Protein AF-T0I3Q4-F1 (afdb_monomer_lite)

Structure (mmCIF, N/CA/C/O backbone):
data_AF-T0I3Q4-F1
#
_entry.id   AF-T0I3Q4-F1
#
loop_
_atom_site.group_PDB
_atom_site.id
_atom_site.type_symbol
_atom_site.label_atom_id
_atom_site.label_alt_id
_atom_site.label_comp_id
_atom_site.label_asym_id
_atom_site.label_entity_id
_atom_site.label_seq_id
_atom_site.pdbx_PDB_ins_code
_atom_site.Cartn_x
_atom_site.Cartn_y
_atom_site.Cartn_z
_atom_site.occupancy
_atom_site.B_iso_or_equiv
_atom_site.auth_seq_id
_atom_site.auth_comp_id
_atom_site.auth_asym_id
_atom_site.auth_atom_id
_atom_site.pdbx_PDB_model_num
ATOM 1 N N . MET A 1 1 ? -11.073 6.680 49.037 1.00 74.62 1 MET A N 1
ATOM 2 C CA . MET A 1 1 ? -12.230 7.487 48.585 1.00 74.62 1 MET A CA 1
ATOM 3 C C . MET A 1 1 ? -11.720 8.815 48.062 1.00 74.62 1 MET A C 1
ATOM 5 O O . MET A 1 1 ? -10.840 9.365 48.708 1.00 74.62 1 MET A O 1
ATOM 9 N N . ILE A 1 2 ? -12.265 9.311 46.944 1.00 89.62 2 ILE A N 1
ATOM 10 C CA . ILE A 1 2 ? -11.910 10.632 46.393 1.00 89.62 2 ILE A CA 1
ATOM 11 C C . ILE A 1 2 ? -12.319 11.757 47.351 1.00 89.62 2 ILE A C 1
ATOM 13 O O . ILE A 1 2 ? -13.429 11.719 47.899 1.00 89.62 2 ILE A O 1
ATOM 17 N N . SER A 1 3 ? -11.479 12.778 47.506 1.00 92.06 3 SER A N 1
ATOM 18 C CA . SER A 1 3 ? -11.771 13.988 48.277 1.00 92.06 3 SER A CA 1
ATOM 19 C C . SER A 1 3 ? -12.916 14.812 47.674 1.00 92.06 3 SER A C 1
ATOM 21 O O . SER A 1 3 ? -13.207 14.771 46.480 1.00 92.06 3 SER A O 1
ATOM 23 N N . ALA A 1 4 ? -13.636 15.555 48.523 1.00 92.56 4 ALA A N 1
ATOM 24 C CA . ALA A 1 4 ? -14.783 16.346 48.068 1.00 92.56 4 ALA A CA 1
ATOM 25 C C . ALA A 1 4 ? -14.366 17.502 47.149 1.00 92.56 4 ALA A C 1
ATOM 27 O O . ALA A 1 4 ? -15.133 17.879 46.268 1.00 92.56 4 ALA A O 1
ATOM 28 N N . THR A 1 5 ? -13.163 18.038 47.356 1.00 92.81 5 THR A N 1
ATOM 29 C CA . THR A 1 5 ? -12.576 19.095 46.531 1.00 92.81 5 THR A CA 1
ATOM 30 C C . THR A 1 5 ? -12.302 18.581 45.124 1.00 92.81 5 THR A C 1
ATOM 32 O O . THR A 1 5 ? -12.884 19.103 44.180 1.00 92.81 5 THR A O 1
ATOM 35 N N . LEU A 1 6 ? -11.544 17.487 44.994 1.00 92.88 6 LEU A N 1
ATOM 36 C CA . LEU A 1 6 ? -11.235 16.898 43.692 1.00 92.88 6 LEU A CA 1
ATOM 37 C C . LEU A 1 6 ? -12.499 16.439 42.954 1.00 92.88 6 LEU A C 1
ATOM 39 O O . LEU A 1 6 ? -12.618 16.599 41.742 1.00 92.88 6 LEU A O 1
ATOM 43 N N . TRP A 1 7 ? -13.490 15.911 43.679 1.00 95.12 7 TRP A N 1
ATOM 44 C CA . TRP A 1 7 ? -14.747 15.506 43.053 1.00 95.12 7 TRP A CA 1
ATOM 45 C C . TRP A 1 7 ? -15.488 16.662 42.373 1.00 95.12 7 TRP A C 1
ATOM 47 O O . TRP A 1 7 ? -16.053 16.455 41.302 1.00 95.12 7 TRP A O 1
ATOM 57 N N . LYS A 1 8 ? -15.462 17.875 42.944 1.00 94.69 8 LYS A N 1
ATOM 58 C CA . LYS A 1 8 ? -16.103 19.052 42.329 1.00 94.69 8 LYS A CA 1
ATOM 59 C C . LYS A 1 8 ? -15.495 19.419 40.974 1.00 94.69 8 LYS A C 1
ATOM 61 O O . LYS A 1 8 ? -16.185 20.024 40.161 1.00 94.69 8 LYS A O 1
ATOM 66 N N . GLU A 1 9 ? -14.237 19.055 40.741 1.00 94.88 9 GLU A N 1
ATOM 67 C CA . GLU A 1 9 ? -13.533 19.290 39.478 1.00 94.88 9 GLU A CA 1
ATOM 68 C C . GLU A 1 9 ? -13.792 18.165 38.465 1.00 94.88 9 GLU A C 1
ATOM 70 O O . GLU A 1 9 ? -13.924 18.425 37.271 1.00 94.88 9 GLU A O 1
ATOM 75 N N . ILE A 1 10 ? -13.944 16.920 38.935 1.00 95.00 10 ILE A N 1
ATOM 76 C CA . ILE A 1 10 ? -14.189 15.744 38.083 1.00 95.00 10 ILE A CA 1
ATOM 77 C C . ILE A 1 10 ? -15.657 15.629 37.654 1.00 95.00 10 ILE A C 1
ATOM 79 O O . ILE A 1 10 ? -15.938 15.304 36.501 1.00 95.00 10 ILE A O 1
ATOM 83 N N . GLU A 1 11 ? -16.606 15.868 38.562 1.00 93.75 11 GLU A N 1
ATOM 84 C CA . GLU A 1 11 ? -18.042 15.667 38.322 1.00 93.75 11 GLU A CA 1
ATOM 85 C C . GLU A 1 11 ? -18.570 16.382 37.061 1.00 93.75 11 GLU A C 1
ATOM 87 O O . GLU A 1 11 ? -19.303 15.748 36.295 1.00 93.75 11 GLU A O 1
ATOM 92 N N . PRO A 1 12 ? -18.185 17.642 36.766 1.00 93.00 12 PRO A N 1
ATOM 93 C CA . PRO A 1 12 ? -18.614 18.334 35.550 1.00 93.00 12 PRO A CA 1
ATOM 94 C C . PRO A 1 12 ? -18.107 17.699 34.249 1.00 93.00 12 PRO A C 1
ATOM 96 O O . PRO A 1 12 ? -18.718 17.917 33.204 1.00 93.00 12 PRO A O 1
ATOM 99 N N . LEU A 1 13 ? -17.013 16.929 34.300 1.00 92.19 13 LEU A N 1
ATOM 100 C CA . LEU A 1 13 ? -16.414 16.259 33.140 1.00 92.19 13 LEU A CA 1
ATOM 101 C C . LEU A 1 13 ? -17.133 14.949 32.788 1.00 92.19 13 LEU A C 1
ATOM 103 O O . LEU A 1 13 ? -16.917 14.385 31.715 1.00 92.19 13 LEU A O 1
ATOM 107 N N . LEU A 1 14 ? -17.988 14.441 33.680 1.00 90.00 14 LEU A N 1
ATOM 108 C CA . LEU A 1 14 ? -18.742 13.219 33.436 1.00 90.00 14 LEU A CA 1
ATOM 109 C C . LEU A 1 14 ? -19.956 13.492 32.533 1.00 90.00 14 LEU A C 1
ATOM 111 O O . LEU A 1 14 ? -20.665 14.487 32.707 1.00 90.00 14 LEU A O 1
ATOM 115 N N . PRO A 1 15 ? -20.277 12.583 31.593 1.00 84.19 15 PRO A N 1
ATOM 116 C CA . PRO A 1 15 ? -21.441 12.737 30.735 1.00 84.19 15 PRO A CA 1
ATOM 117 C C . PRO A 1 15 ? -22.726 12.744 31.571 1.00 84.19 15 PRO A C 1
ATOM 119 O O . PRO A 1 15 ? -23.084 11.751 32.220 1.00 84.19 15 PRO A O 1
ATOM 122 N N . ARG A 1 16 ? -23.463 13.861 31.519 1.00 71.88 16 ARG A N 1
ATOM 123 C CA . ARG A 1 16 ? -24.784 13.977 32.143 1.00 71.88 16 ARG A CA 1
ATOM 124 C C . ARG A 1 16 ? -25.735 12.997 31.469 1.00 71.88 16 ARG A C 1
ATOM 126 O O . ARG A 1 16 ? -26.038 13.097 30.284 1.00 71.88 16 ARG A O 1
ATOM 133 N N . ASN A 1 17 ? -26.221 12.028 32.236 1.00 62.41 17 ASN A N 1
ATOM 134 C CA . ASN A 1 17 ? -27.223 11.094 31.742 1.00 62.41 17 ASN A CA 1
ATOM 135 C C . ASN A 1 17 ? -28.537 11.867 31.621 1.00 62.41 17 ASN A C 1
ATOM 137 O O . ASN A 1 17 ? -29.007 12.380 32.631 1.00 62.41 17 ASN A O 1
ATOM 141 N N . GLY A 1 18 ? -29.069 11.979 30.398 1.00 51.28 18 GLY A N 1
ATOM 142 C CA . GLY A 1 18 ? -30.119 12.911 29.955 1.00 51.28 18 GLY A CA 1
ATOM 143 C C . GLY A 1 18 ? -31.488 12.813 30.638 1.00 51.28 18 GLY A C 1
ATOM 144 O O . GLY A 1 18 ? -32.512 12.693 29.974 1.00 51.28 18 GLY A O 1
ATOM 145 N N . ARG A 1 19 ? -31.533 12.892 31.967 1.00 55.72 19 ARG A N 1
ATOM 146 C CA . ARG A 1 19 ? -32.731 13.244 32.719 1.00 55.72 19 ARG A CA 1
ATOM 147 C C . ARG A 1 19 ? -32.733 14.754 32.880 1.00 55.72 19 ARG A C 1
ATOM 149 O O . ARG A 1 19 ? -31.866 15.303 33.552 1.00 55.72 19 ARG A O 1
ATOM 156 N N . ALA A 1 20 ? -33.699 15.403 32.243 1.00 50.34 20 ALA A N 1
ATOM 157 C CA . ALA A 1 20 ? -33.939 16.827 32.422 1.00 50.34 20 ALA A CA 1
ATOM 158 C C . ALA A 1 20 ? -34.197 17.120 33.915 1.00 50.34 20 ALA A C 1
ATOM 160 O O . ALA A 1 20 ? -34.975 16.404 34.555 1.00 50.34 20 ALA A O 1
ATOM 161 N N . ALA A 1 21 ? -33.475 18.096 34.474 1.00 49.88 21 ALA A N 1
ATOM 162 C CA . ALA A 1 21 ? -33.446 18.394 35.911 1.00 49.88 21 ALA A CA 1
ATOM 163 C C . ALA A 1 21 ? -34.796 18.903 36.458 1.00 49.88 21 ALA A C 1
ATOM 165 O O . ALA A 1 21 ? -35.041 18.863 37.659 1.00 49.88 21 ALA A O 1
ATOM 166 N N . ASP A 1 22 ? -35.670 19.343 35.561 1.00 50.69 22 ASP A N 1
ATOM 167 C CA . ASP A 1 22 ? -37.002 19.903 35.777 1.00 50.69 22 ASP A CA 1
ATOM 168 C C . ASP A 1 22 ? -38.132 18.855 35.732 1.00 50.69 22 ASP A C 1
ATOM 170 O O . ASP A 1 22 ? -39.285 19.171 36.030 1.00 50.69 22 ASP A O 1
ATOM 174 N N . ARG A 1 23 ? -37.835 17.592 35.393 1.00 51.25 23 ARG A N 1
ATOM 175 C CA . ARG A 1 23 ? -38.841 16.520 35.314 1.00 51.25 23 ARG A CA 1
ATOM 176 C C . ARG A 1 23 ? -38.847 15.630 36.555 1.00 51.25 23 ARG A C 1
ATOM 178 O O . ARG A 1 23 ? -37.864 14.966 36.879 1.00 51.25 23 ARG A O 1
ATOM 185 N N . VAL A 1 24 ? -40.015 15.512 37.191 1.00 53.53 24 VAL A N 1
ATOM 186 C CA . VAL A 1 24 ? -40.263 14.523 38.250 1.00 53.53 24 VAL A CA 1
ATOM 187 C C . VAL A 1 24 ? -40.557 13.165 37.607 1.00 53.53 24 VAL A C 1
ATOM 189 O O . VAL A 1 24 ? -41.651 12.912 37.104 1.00 53.53 24 VAL A O 1
ATOM 192 N N . TYR A 1 25 ? -39.571 12.268 37.614 1.00 63.22 25 TYR A N 1
ATOM 193 C CA . TYR A 1 25 ? -39.724 10.906 37.099 1.00 63.22 25 TYR A CA 1
ATOM 194 C C . TYR A 1 25 ? -40.371 10.006 38.162 1.00 63.22 25 TYR A C 1
ATOM 196 O O . TYR A 1 25 ? -39.732 9.665 39.160 1.00 63.22 25 TYR A O 1
ATOM 204 N N . LYS A 1 26 ? -41.621 9.573 37.947 1.00 54.84 26 LYS A N 1
ATOM 205 C CA . LYS A 1 26 ? -42.237 8.503 38.752 1.00 54.84 26 LYS A CA 1
ATOM 206 C C . LYS A 1 26 ? -41.643 7.145 38.364 1.00 54.84 26 LYS A C 1
ATOM 208 O O . LYS A 1 26 ? -41.506 6.830 37.184 1.00 54.84 26 LYS A O 1
ATOM 213 N N . ARG A 1 27 ? -41.279 6.336 39.363 1.00 58.75 27 ARG A N 1
ATOM 214 C CA . ARG A 1 27 ? -40.844 4.944 39.167 1.00 58.75 27 ARG A CA 1
ATOM 215 C C . ARG A 1 27 ? -42.051 4.060 38.853 1.00 58.75 27 ARG A C 1
ATOM 217 O O . ARG A 1 27 ? -43.045 4.141 39.563 1.00 58.75 27 ARG A O 1
ATOM 224 N N . ALA A 1 28 ? -41.927 3.195 37.848 1.00 51.62 28 ALA A N 1
ATOM 225 C CA . ALA A 1 28 ? -42.848 2.078 37.654 1.00 51.62 28 ALA A CA 1
ATOM 226 C C . ALA A 1 28 ? -42.615 1.003 38.732 1.00 51.62 28 ALA A C 1
ATOM 228 O O . ALA A 1 28 ? -41.465 0.769 39.131 1.00 51.62 28 ALA A O 1
ATOM 229 N N . GLU A 1 29 ? -43.684 0.349 39.192 1.00 40.81 29 GLU A N 1
ATOM 230 C CA . GLU A 1 29 ? -43.582 -0.845 40.038 1.00 40.81 29 GLU A CA 1
ATOM 231 C C . GLU A 1 29 ? -42.794 -1.939 39.296 1.00 40.81 29 GLU A C 1
ATOM 233 O O . GLU A 1 29 ? -43.007 -2.177 38.111 1.00 40.81 29 GLU A O 1
ATOM 238 N N . GLY A 1 30 ? -41.811 -2.546 39.971 1.00 59.72 30 GLY A N 1
ATOM 239 C CA . GLY A 1 30 ? -40.877 -3.512 39.368 1.00 59.72 30 GLY A CA 1
ATOM 240 C C . GLY A 1 30 ? -39.622 -2.912 38.711 1.00 59.72 30 GLY A C 1
ATOM 241 O O . GLY A 1 30 ? -38.779 -3.652 38.207 1.00 59.72 30 GLY A O 1
ATOM 242 N N . GLY A 1 31 ? -39.439 -1.586 38.728 1.00 55.78 31 GLY A N 1
ATOM 243 C CA . GLY A 1 31 ? -38.223 -0.950 38.210 1.00 55.78 31 GLY A CA 1
ATOM 244 C C . GLY A 1 31 ? -36.962 -1.321 39.009 1.00 55.78 31 GLY A C 1
ATOM 245 O O . GLY A 1 31 ? -36.960 -1.260 40.238 1.00 55.78 31 GLY A O 1
ATOM 246 N N . GLY A 1 32 ? -35.868 -1.660 38.313 1.00 62.53 32 GLY A N 1
ATOM 247 C CA . GLY A 1 32 ? -34.602 -2.104 38.914 1.00 62.53 32 GLY A CA 1
ATOM 248 C C . GLY A 1 32 ? -33.981 -1.161 39.966 1.00 62.53 32 GLY A C 1
ATOM 249 O O . GLY A 1 32 ? -34.381 0.000 40.139 1.00 62.53 32 GLY A O 1
ATOM 250 N N . ARG A 1 33 ? -32.966 -1.675 40.685 1.00 65.50 33 ARG A N 1
ATOM 251 C CA . ARG A 1 33 ? -32.265 -1.001 41.803 1.00 65.50 33 ARG A CA 1
ATOM 252 C C . ARG A 1 33 ? -31.849 0.436 41.447 1.00 65.50 33 ARG A C 1
ATOM 254 O O . ARG A 1 33 ? -31.547 0.747 40.296 1.00 65.50 33 ARG A O 1
ATOM 261 N N . LYS A 1 34 ? -31.881 1.344 42.438 1.00 69.44 34 LYS A N 1
ATOM 262 C CA . LYS A 1 34 ? -31.527 2.763 42.224 1.00 69.44 34 LYS A CA 1
ATOM 263 C C . LYS A 1 34 ? -30.099 2.829 41.689 1.00 69.44 34 LYS A C 1
ATOM 265 O O . LYS A 1 34 ? -29.237 2.089 42.147 1.00 69.44 34 LYS A O 1
ATOM 270 N N . ARG A 1 35 ? -29.872 3.698 40.703 1.00 74.50 35 ARG A N 1
ATOM 271 C CA . ARG A 1 35 ? -28.544 3.915 40.139 1.00 74.50 35 ARG A CA 1
ATOM 272 C C . ARG A 1 35 ? -27.616 4.400 41.257 1.00 74.50 35 ARG A C 1
ATOM 274 O O . ARG A 1 35 ? -27.937 5.390 41.909 1.00 74.50 35 ARG A O 1
ATOM 281 N N . ASN A 1 36 ? -26.502 3.702 41.457 1.00 82.44 36 ASN A N 1
ATOM 282 C CA . ASN A 1 36 ? -25.477 4.122 42.408 1.00 82.44 36 ASN A CA 1
ATOM 283 C C . ASN A 1 36 ? -24.868 5.457 41.987 1.00 82.44 36 ASN A C 1
ATOM 285 O O . ASN A 1 36 ? -24.839 5.781 40.794 1.00 82.44 36 ASN A O 1
ATOM 289 N N . ASP A 1 37 ? -24.399 6.188 42.987 1.00 87.56 37 ASP A N 1
ATOM 290 C CA . ASP A 1 37 ? -23.771 7.492 42.856 1.00 87.56 37 ASP A CA 1
ATOM 291 C C . ASP A 1 37 ? -22.512 7.447 41.966 1.00 87.56 37 ASP A C 1
ATOM 293 O O . ASP A 1 37 ? -21.780 6.452 41.953 1.00 87.56 37 ASP A O 1
ATOM 297 N N . ASP A 1 38 ? -22.285 8.500 41.175 1.00 90.88 38 ASP A N 1
ATOM 298 C CA . ASP A 1 38 ? -21.173 8.535 40.220 1.00 90.88 38 ASP A CA 1
ATOM 299 C C . ASP A 1 38 ? -19.818 8.696 40.935 1.00 90.88 38 ASP A C 1
ATOM 301 O O . ASP A 1 38 ? -18.843 8.092 40.487 1.00 90.88 38 ASP A O 1
ATOM 305 N N . ARG A 1 39 ? -19.754 9.372 42.095 1.00 92.62 39 ARG A N 1
ATOM 306 C CA . ARG A 1 39 ? -18.534 9.452 42.925 1.00 92.62 39 ARG A CA 1
ATOM 307 C C . ARG A 1 39 ? -18.180 8.107 43.524 1.00 92.62 39 ARG A C 1
ATOM 309 O O . ARG A 1 39 ? -17.008 7.721 43.548 1.00 92.62 39 ARG A O 1
ATOM 316 N N . LEU A 1 40 ? -19.195 7.378 43.982 1.00 90.94 40 LEU A N 1
ATOM 317 C CA . LEU A 1 40 ? -19.033 6.016 44.481 1.00 90.94 40 LEU A CA 1
ATOM 318 C C . LEU A 1 40 ? -18.496 5.088 43.379 1.00 90.94 40 LEU A C 1
ATOM 320 O O . LEU A 1 40 ? -17.541 4.346 43.598 1.00 90.94 40 LEU A O 1
ATOM 324 N N . MET A 1 41 ? -19.059 5.178 42.173 1.00 92.25 41 MET A N 1
ATOM 325 C CA . MET A 1 41 ? -18.613 4.392 41.017 1.00 92.25 41 MET A CA 1
ATOM 326 C C . MET A 1 41 ? -17.199 4.756 40.567 1.00 92.25 41 MET A C 1
ATOM 328 O O . MET A 1 41 ? -16.405 3.867 40.274 1.00 92.25 41 MET A O 1
ATOM 332 N N . PHE A 1 42 ? -16.858 6.043 40.552 1.00 94.25 42 PHE A N 1
ATOM 333 C CA . PHE A 1 42 ? -15.509 6.495 40.222 1.00 94.25 42 PHE A CA 1
ATOM 334 C C . PHE A 1 42 ? -14.492 6.024 41.268 1.00 94.25 42 PHE A C 1
ATOM 336 O O . PHE A 1 42 ? -13.399 5.581 40.923 1.00 94.25 42 PHE A O 1
ATOM 343 N N . THR A 1 43 ? -14.868 6.032 42.549 1.00 93.56 43 THR A N 1
ATOM 344 C CA . THR A 1 43 ? -14.027 5.482 43.621 1.00 93.56 43 THR A CA 1
ATOM 345 C C . THR A 1 43 ? -13.742 3.993 43.398 1.00 93.56 43 THR A C 1
ATOM 347 O O . THR A 1 43 ? -12.591 3.576 43.517 1.00 93.56 43 THR A O 1
ATOM 350 N N . ALA A 1 44 ? -14.745 3.210 42.990 1.00 92.94 44 ALA A N 1
ATOM 351 C CA . ALA A 1 44 ? -14.564 1.794 42.659 1.00 92.94 44 ALA A CA 1
ATOM 352 C C . ALA A 1 44 ? -13.620 1.576 41.459 1.00 92.94 44 ALA A C 1
ATOM 354 O O . ALA A 1 44 ? -12.851 0.616 41.438 1.00 92.94 44 ALA A O 1
ATOM 355 N N . VAL A 1 45 ? -13.640 2.476 40.468 1.00 94.12 45 VAL A N 1
ATOM 356 C CA . VAL A 1 45 ? -12.698 2.457 39.333 1.00 94.12 45 VAL A CA 1
ATOM 357 C C . VAL A 1 45 ? -11.261 2.685 39.803 1.00 94.12 45 VAL A C 1
ATOM 359 O O . VAL A 1 45 ? -10.356 1.968 39.378 1.00 94.12 45 VAL A O 1
ATOM 362 N N . LEU A 1 46 ? -11.036 3.642 40.705 1.00 94.00 46 LEU A N 1
ATOM 363 C CA . LEU A 1 46 ? -9.702 3.868 41.264 1.00 94.00 46 LEU A CA 1
ATOM 364 C C . LEU A 1 46 ? -9.211 2.670 42.074 1.00 94.00 46 LEU A C 1
ATOM 366 O O . LEU A 1 46 ? -8.062 2.266 41.920 1.00 94.00 46 LEU A O 1
ATOM 370 N N . GLU A 1 47 ? -10.078 2.058 42.882 1.00 91.25 47 GLU A N 1
ATOM 371 C CA . GLU A 1 47 ? -9.734 0.854 43.646 1.00 91.25 47 GLU A CA 1
ATOM 372 C C . GLU A 1 47 ? -9.378 -0.322 42.727 1.00 91.25 47 GLU A C 1
ATOM 374 O O . GLU A 1 47 ? -8.371 -1.004 42.942 1.00 91.25 47 GLU A O 1
ATOM 379 N N . LYS A 1 48 ? -10.142 -0.514 41.645 1.00 93.00 48 LYS A N 1
ATOM 380 C CA . LYS A 1 48 ? -9.857 -1.512 40.605 1.00 93.00 48 LYS A CA 1
ATOM 381 C C . LYS A 1 48 ? -8.454 -1.362 40.018 1.00 93.00 48 LYS A C 1
ATOM 383 O O . LYS A 1 48 ? -7.804 -2.376 39.736 1.00 93.00 48 LYS A O 1
ATOM 388 N N . PHE A 1 49 ? -8.021 -0.130 39.757 1.00 93.88 49 PHE A N 1
ATOM 389 C CA . PHE A 1 49 ? -6.706 0.136 39.173 1.00 93.88 49 PHE A CA 1
ATOM 390 C C . PHE A 1 49 ? -5.586 0.133 40.212 1.00 93.88 49 PHE A C 1
ATOM 392 O O . PHE A 1 49 ? -4.482 -0.289 39.890 1.00 93.88 49 PHE A O 1
ATOM 399 N N . ALA A 1 50 ? -5.877 0.496 41.462 1.00 90.62 50 ALA A N 1
ATOM 400 C CA . ALA A 1 50 ? -4.906 0.445 42.552 1.00 90.62 50 ALA A CA 1
ATOM 401 C C . ALA A 1 50 ? -4.567 -0.998 42.956 1.00 90.62 50 ALA A C 1
ATOM 403 O O . ALA A 1 50 ? -3.418 -1.309 43.249 1.00 90.62 50 ALA A O 1
ATOM 404 N N . THR A 1 51 ? -5.569 -1.882 42.976 1.00 89.94 51 THR A N 1
ATOM 405 C CA . THR A 1 51 ? -5.428 -3.261 43.480 1.00 89.94 51 THR A CA 1
ATOM 406 C C . THR A 1 51 ? -5.224 -4.301 42.381 1.00 89.94 51 THR A C 1
ATOM 408 O O . THR A 1 51 ? -4.791 -5.417 42.657 1.00 89.94 51 THR A O 1
ATOM 411 N N . GLY A 1 52 ? -5.589 -3.986 41.135 1.00 87.12 52 GLY A N 1
ATOM 412 C CA . GLY A 1 52 ? -5.505 -4.920 40.012 1.00 87.12 52 GLY A CA 1
ATOM 413 C C . GLY A 1 52 ? -6.565 -6.034 39.998 1.00 87.12 52 GLY A C 1
ATOM 414 O O . GLY A 1 52 ? -6.655 -6.737 38.993 1.00 87.12 52 GLY A O 1
ATOM 415 N N . GLN A 1 53 ? -7.426 -6.158 41.015 1.00 87.12 53 GLN A N 1
ATOM 416 C CA . GLN A 1 53 ? -8.451 -7.217 41.139 1.00 87.12 53 GLN A CA 1
ATOM 417 C C . GLN A 1 53 ? -9.380 -7.309 39.923 1.00 87.12 53 GLN A C 1
ATOM 419 O O . GLN A 1 53 ? -9.605 -6.305 39.258 1.00 87.12 53 GLN A O 1
ATOM 424 N N . ALA A 1 54 ? -9.962 -8.464 39.590 1.00 86.38 54 ALA A N 1
ATOM 425 C CA . ALA A 1 54 ? -10.908 -8.504 38.470 1.00 86.38 54 ALA A CA 1
ATOM 426 C C . ALA A 1 54 ? -12.169 -7.677 38.788 1.00 86.38 54 ALA A C 1
ATOM 428 O O . ALA A 1 54 ? -12.585 -7.589 39.937 1.00 86.38 54 ALA A O 1
ATOM 429 N N . TRP A 1 55 ? -12.825 -7.104 37.769 1.00 89.00 55 TRP A N 1
ATOM 430 C CA . TRP A 1 55 ? -14.033 -6.284 37.970 1.00 89.00 55 TRP A CA 1
ATOM 431 C C . TRP A 1 55 ? -15.103 -6.996 38.804 1.00 89.00 55 TRP A C 1
ATOM 433 O O . TRP A 1 55 ? -15.722 -6.372 39.650 1.00 89.00 55 TRP A O 1
ATOM 443 N N . ARG A 1 56 ? -15.299 -8.300 38.582 1.00 84.69 56 ARG A N 1
ATOM 444 C CA . ARG A 1 56 ? -16.269 -9.139 39.306 1.00 84.69 56 ARG A CA 1
ATOM 445 C C . ARG A 1 56 ? -15.956 -9.328 40.798 1.00 84.69 56 ARG A C 1
ATOM 447 O O . ARG A 1 56 ? -16.871 -9.663 41.538 1.00 84.69 56 ARG A O 1
ATOM 454 N N . ASP A 1 57 ? -14.701 -9.124 41.196 1.00 84.12 57 ASP A N 1
ATOM 455 C CA . ASP A 1 57 ? -14.204 -9.363 42.554 1.00 84.12 57 ASP A CA 1
ATOM 456 C C . ASP A 1 57 ? -14.183 -8.069 43.391 1.00 84.12 57 ASP A C 1
ATOM 458 O O . ASP A 1 57 ? -13.889 -8.113 44.583 1.00 84.12 57 ASP A O 1
ATOM 462 N N . LEU A 1 58 ? -14.531 -6.920 42.792 1.00 82.94 58 LEU A N 1
ATOM 463 C CA . LEU A 1 58 ? -14.768 -5.683 43.537 1.00 82.94 58 LEU A CA 1
ATOM 464 C C . LEU A 1 58 ? -15.870 -5.920 44.573 1.00 82.94 58 LEU A C 1
ATOM 466 O O . LEU A 1 58 ? -16.889 -6.537 44.258 1.00 82.94 58 LEU A O 1
ATOM 470 N N . THR A 1 59 ? -15.673 -5.411 45.790 1.00 71.44 59 THR A N 1
ATOM 471 C CA . THR A 1 59 ? -16.562 -5.597 46.948 1.00 71.44 59 THR A CA 1
ATOM 472 C C . THR A 1 59 ? -18.016 -5.243 46.616 1.00 71.44 59 THR A C 1
ATOM 474 O O . THR A 1 59 ? -18.449 -4.086 46.660 1.00 71.44 59 THR A O 1
ATOM 477 N N . GLY A 1 60 ? -18.789 -6.281 46.274 1.00 62.22 60 GLY A N 1
ATOM 478 C CA . GLY A 1 60 ? -20.152 -6.157 45.758 1.00 62.22 60 GLY A CA 1
ATOM 479 C C . GLY A 1 60 ? -21.120 -5.491 46.735 1.00 62.22 60 GLY A C 1
ATOM 480 O O . GLY A 1 60 ? -22.074 -4.839 46.304 1.00 62.22 60 GLY A O 1
ATOM 481 N N . ASP A 1 61 ? -20.831 -5.590 48.034 1.00 69.81 61 ASP A N 1
ATOM 482 C CA . ASP A 1 61 ? -21.637 -5.013 49.111 1.00 69.81 61 ASP A CA 1
ATOM 483 C C . ASP A 1 61 ? -21.526 -3.483 49.191 1.00 69.81 61 ASP A C 1
ATOM 485 O O . ASP A 1 61 ? -22.466 -2.823 49.633 1.00 69.81 61 ASP A O 1
ATOM 489 N N . VAL A 1 62 ? -20.416 -2.901 48.717 1.00 78.12 62 VAL A N 1
ATOM 490 C CA . VAL A 1 62 ? -20.157 -1.451 48.789 1.00 78.12 62 VAL A CA 1
ATOM 491 C C . VAL A 1 62 ? -20.516 -0.759 47.474 1.00 78.12 62 VAL A C 1
ATOM 493 O O . VAL A 1 62 ? -21.208 0.261 47.467 1.00 78.12 62 VAL A O 1
ATOM 496 N N . TYR A 1 63 ? -20.081 -1.316 46.342 1.00 82.44 63 TYR A N 1
ATOM 497 C CA . TYR A 1 63 ? -20.192 -0.653 45.034 1.00 82.44 63 TYR A CA 1
ATOM 498 C C . TYR A 1 63 ? -21.324 -1.195 44.156 1.00 82.44 63 TYR A C 1
ATOM 500 O O . TYR A 1 63 ? -21.664 -0.594 43.131 1.00 82.44 63 TYR A O 1
ATOM 508 N N . GLY A 1 64 ? -21.948 -2.304 44.556 1.00 82.25 64 GLY A N 1
ATOM 509 C CA . GLY A 1 64 ? -22.847 -3.082 43.712 1.00 82.25 64 GLY A CA 1
ATOM 510 C C . GLY A 1 64 ? -22.083 -3.982 42.737 1.00 82.25 64 GLY A C 1
ATOM 511 O O . GLY A 1 64 ? -20.927 -4.327 42.945 1.00 82.25 64 GLY A O 1
ATOM 512 N N . SER A 1 65 ? -22.736 -4.380 41.645 1.00 85.75 65 SER A N 1
ATOM 513 C CA . SER A 1 65 ? -22.125 -5.264 40.646 1.00 85.75 65 SER A CA 1
ATOM 514 C C . SER A 1 65 ? -20.888 -4.627 40.005 1.00 85.75 65 SER A C 1
ATOM 516 O O . SER A 1 65 ? -20.978 -3.567 39.383 1.00 85.75 65 SER A O 1
ATOM 518 N N . GLY A 1 66 ? -19.760 -5.334 40.042 1.00 86.38 66 GLY A N 1
ATOM 519 C CA . GLY A 1 66 ? -18.545 -4.948 39.331 1.00 86.38 66 GLY A CA 1
ATOM 520 C C . GLY A 1 66 ? -18.721 -4.763 37.819 1.00 86.38 66 GLY A C 1
ATOM 521 O O . GLY A 1 66 ? -18.095 -3.894 37.212 1.00 86.38 66 GLY A O 1
ATOM 522 N N . SER A 1 67 ? -19.647 -5.503 37.200 1.00 84.69 67 SER A N 1
ATOM 523 C CA . SER A 1 67 ? -20.027 -5.299 35.796 1.00 84.69 67 SER A CA 1
ATOM 524 C C . SER A 1 67 ? -20.671 -3.930 35.565 1.00 84.69 67 SER A C 1
ATOM 526 O O . SER A 1 67 ? -20.453 -3.328 34.515 1.00 84.69 67 SER A O 1
ATOM 528 N N . ALA A 1 68 ? -21.424 -3.407 36.539 1.00 86.69 68 ALA A N 1
ATOM 529 C CA . ALA A 1 68 ? -22.002 -2.067 36.463 1.00 86.69 68 ALA A CA 1
ATOM 530 C C . ALA A 1 68 ? -20.928 -0.972 36.579 1.00 86.69 68 ALA A C 1
ATOM 532 O O . ALA A 1 68 ? -21.007 0.022 35.855 1.00 86.69 68 ALA A O 1
ATOM 533 N N . VAL A 1 69 ? -19.910 -1.176 37.427 1.00 91.06 69 VAL A N 1
ATOM 534 C CA . VAL A 1 69 ? -18.738 -0.284 37.526 1.00 91.06 69 VAL A CA 1
ATOM 535 C C . VAL A 1 69 ? -17.991 -0.255 36.190 1.00 91.06 69 VAL A C 1
ATOM 537 O O . VAL A 1 69 ? -17.772 0.816 35.626 1.00 91.06 69 VAL A O 1
ATOM 540 N N . HIS A 1 70 ? -17.676 -1.431 35.636 1.00 92.12 70 HIS A N 1
ATOM 541 C CA . HIS A 1 70 ? -16.962 -1.548 34.364 1.00 92.12 70 HIS A CA 1
ATOM 542 C C . HIS A 1 70 ? -17.732 -0.898 33.207 1.00 92.12 70 HIS A C 1
ATOM 544 O O . HIS A 1 70 ? -17.166 -0.110 32.451 1.00 92.12 70 HIS A O 1
ATOM 550 N N . ALA A 1 71 ? -19.033 -1.182 33.086 1.00 88.56 71 ALA A N 1
ATOM 551 C CA . ALA A 1 71 ? -19.872 -0.592 32.046 1.00 88.56 71 ALA A CA 1
ATOM 552 C C . ALA A 1 71 ? -19.902 0.941 32.139 1.00 88.56 71 ALA A C 1
ATOM 554 O O . ALA A 1 71 ? -19.835 1.626 31.117 1.00 88.56 71 ALA A O 1
ATOM 555 N N . ARG A 1 72 ? -19.956 1.483 33.362 1.00 89.75 72 ARG A N 1
ATOM 556 C CA . ARG A 1 72 ? -19.956 2.929 33.591 1.00 89.75 72 ARG A CA 1
ATOM 557 C C . ARG A 1 72 ? -18.612 3.564 33.248 1.00 89.75 72 ARG A C 1
ATOM 559 O O . ARG A 1 72 ? -18.592 4.566 32.541 1.00 89.75 72 ARG A O 1
ATOM 566 N N . PHE A 1 73 ? -17.509 2.945 33.657 1.00 93.62 73 PHE A N 1
ATOM 567 C CA . PHE A 1 73 ? -16.177 3.403 33.271 1.00 93.62 73 PHE A CA 1
ATOM 568 C C . PHE A 1 73 ? -16.001 3.426 31.749 1.00 93.62 73 PHE A C 1
ATOM 570 O O . PHE A 1 73 ? -15.576 4.436 31.199 1.00 93.62 73 PHE A O 1
ATOM 577 N N . ARG A 1 74 ? -16.425 2.366 31.049 1.00 93.12 74 ARG A N 1
ATOM 578 C CA . ARG A 1 74 ? -16.384 2.305 29.577 1.00 93.12 74 ARG A CA 1
ATOM 579 C C . ARG A 1 74 ? -17.234 3.386 28.916 1.00 93.12 74 ARG A C 1
ATOM 581 O O . ARG A 1 74 ? -16.843 3.917 27.880 1.00 93.12 74 ARG A O 1
ATOM 588 N N . GLN A 1 75 ? -18.386 3.718 29.498 1.00 91.50 75 GLN A N 1
ATOM 589 C CA . GLN A 1 75 ? -19.217 4.821 29.020 1.00 91.50 75 GLN A CA 1
ATOM 590 C C . GLN A 1 75 ? -18.491 6.167 29.158 1.00 91.50 75 GLN A C 1
ATOM 592 O O . GLN A 1 75 ? -18.521 6.961 28.223 1.00 91.50 75 GLN A O 1
ATOM 597 N N . TRP A 1 76 ? -17.847 6.419 30.299 1.00 94.19 76 TRP A N 1
ATOM 598 C CA . TRP A 1 76 ? -17.093 7.650 30.542 1.00 94.19 76 TRP A CA 1
ATOM 599 C C . TRP A 1 76 ? -15.848 7.760 29.664 1.00 94.19 76 TRP A C 1
ATOM 601 O O . TRP A 1 76 ? -15.603 8.810 29.083 1.00 94.19 76 TRP A O 1
ATOM 611 N N . GLU A 1 77 ? -15.109 6.663 29.506 1.00 91.94 77 GLU A N 1
ATOM 612 C CA . GLU A 1 77 ? -13.955 6.579 28.609 1.00 91.94 77 GLU A CA 1
ATOM 613 C C . GLU A 1 77 ? -14.372 6.887 27.164 1.00 91.94 77 GLU A C 1
ATOM 615 O O . GLU A 1 77 ? -13.775 7.738 26.517 1.00 91.94 77 GLU A O 1
ATOM 620 N N . LYS A 1 78 ? -15.472 6.291 26.680 1.00 88.00 78 LYS A N 1
ATOM 621 C CA . LYS A 1 78 ? -16.018 6.592 25.346 1.00 88.00 78 LYS A CA 1
ATOM 622 C C . LYS A 1 78 ? -16.469 8.052 25.196 1.00 88.00 78 LYS A C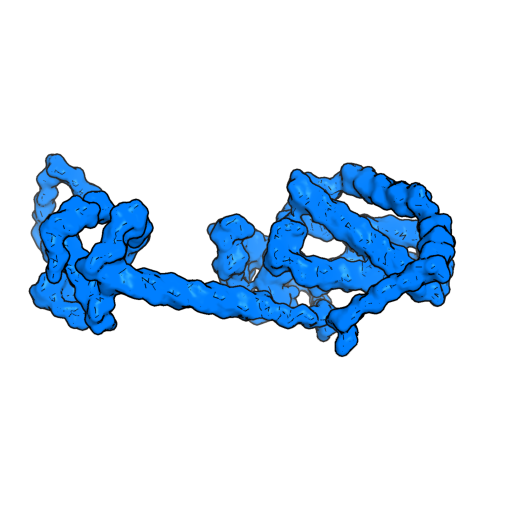 1
ATOM 624 O O . LYS A 1 78 ? -16.495 8.564 24.081 1.00 88.00 78 LYS A O 1
ATOM 629 N N . ALA A 1 79 ? -16.859 8.699 26.292 1.00 88.56 79 ALA A N 1
ATOM 630 C CA . ALA A 1 79 ? -17.262 10.101 26.312 1.00 88.56 79 ALA A CA 1
ATOM 631 C C . ALA A 1 79 ? -16.078 11.081 26.431 1.00 88.56 79 ALA A C 1
ATOM 633 O O . ALA A 1 79 ? -16.317 12.284 26.466 1.00 88.56 79 ALA A O 1
ATOM 634 N N . GLY A 1 80 ? -14.833 10.593 26.482 1.00 92.81 80 GLY A N 1
ATOM 635 C CA . GLY A 1 80 ? -13.635 11.435 26.513 1.00 92.81 80 GLY A CA 1
ATOM 636 C C . GLY A 1 80 ? -13.172 11.849 27.914 1.00 92.81 80 GLY A C 1
ATOM 637 O O . GLY A 1 80 ? -12.509 12.873 28.064 1.00 92.81 80 GLY A O 1
ATOM 638 N N . LEU A 1 81 ? -13.551 11.108 28.966 1.00 95.00 81 LEU A N 1
ATOM 639 C CA . LEU A 1 81 ? -13.186 11.457 30.346 1.00 95.00 81 LEU A CA 1
ATOM 640 C C . LEU A 1 81 ? -11.665 11.525 30.560 1.00 95.00 81 LEU A C 1
ATOM 642 O O . LEU A 1 81 ? -11.199 12.413 31.266 1.00 95.00 81 LEU A O 1
ATOM 646 N N . ILE A 1 82 ? -10.894 10.586 30.000 1.00 94.81 82 ILE A N 1
ATOM 647 C CA . ILE A 1 82 ? -9.440 10.536 30.226 1.00 94.81 82 ILE A CA 1
ATOM 648 C C . ILE A 1 82 ? -8.780 11.774 29.618 1.00 94.81 82 ILE A C 1
ATOM 650 O O . ILE A 1 82 ? -8.000 12.449 30.281 1.00 94.81 82 ILE A O 1
ATOM 654 N N . GLU A 1 83 ? -9.171 12.109 28.396 1.00 93.75 83 GLU A N 1
ATOM 655 C CA . GLU A 1 83 ? -8.712 13.275 27.654 1.00 93.75 83 GLU A CA 1
ATOM 656 C C . GLU A 1 83 ? -9.090 14.576 28.379 1.00 93.75 83 GLU A C 1
ATOM 658 O O . GLU A 1 83 ? -8.279 15.496 28.475 1.00 93.75 83 GLU A O 1
ATOM 663 N N . ALA A 1 84 ? -10.297 14.641 28.950 1.00 91.75 84 ALA A N 1
ATOM 664 C CA . ALA A 1 84 ? -10.745 15.789 29.734 1.00 91.75 84 ALA A CA 1
ATOM 665 C C . ALA A 1 84 ? -9.942 15.963 31.037 1.00 91.75 84 ALA A C 1
ATOM 667 O O . ALA A 1 84 ? -9.574 17.087 31.379 1.00 91.75 84 ALA A O 1
ATOM 668 N N . LEU A 1 85 ? -9.645 14.868 31.750 1.00 94.69 85 LEU A N 1
ATOM 669 C CA . LEU A 1 85 ? -8.814 14.898 32.960 1.00 94.69 85 LEU A CA 1
ATOM 670 C C . LEU A 1 85 ? -7.382 15.347 32.650 1.00 94.69 85 LEU A C 1
ATOM 672 O O . LEU A 1 85 ? -6.804 16.103 33.427 1.00 94.69 85 LEU A O 1
ATOM 676 N N . GLU A 1 86 ? -6.815 14.913 31.525 1.00 92.25 86 GLU A N 1
ATOM 677 C CA . GLU A 1 86 ? -5.480 15.334 31.085 1.00 92.25 86 GLU A CA 1
ATOM 678 C C . GLU A 1 86 ? -5.436 16.804 30.694 1.00 92.25 86 GLU A C 1
ATOM 680 O O . GLU A 1 86 ? -4.557 17.532 31.147 1.00 92.25 86 GLU A O 1
ATOM 685 N N . HIS A 1 87 ? -6.406 17.265 29.903 1.00 93.44 87 HIS A N 1
ATOM 686 C CA . HIS A 1 87 ? -6.472 18.663 29.484 1.00 93.44 87 HIS A CA 1
ATOM 687 C C . HIS A 1 87 ? -6.594 19.624 30.680 1.00 93.44 87 HIS A C 1
ATOM 689 O O . HIS A 1 87 ? -6.104 20.749 30.627 1.00 93.44 87 HIS A O 1
ATOM 695 N N . GLN A 1 88 ? -7.246 19.191 31.761 1.00 93.12 88 GLN A N 1
ATOM 696 C CA . GLN A 1 88 ? -7.374 19.958 33.006 1.00 93.12 88 GLN A CA 1
ATOM 697 C C . GLN A 1 88 ? -6.191 19.749 33.974 1.00 93.12 88 GLN A C 1
ATOM 699 O O . GLN A 1 88 ? -6.193 20.317 35.061 1.00 93.12 88 GLN A O 1
ATOM 704 N N . GLY A 1 89 ? -5.198 18.920 33.628 1.00 93.12 89 GLY A N 1
ATOM 705 C CA . GLY A 1 89 ? -4.067 18.588 34.507 1.00 93.12 89 GLY A CA 1
ATOM 706 C C . GLY A 1 89 ? -4.446 17.758 35.741 1.00 93.12 89 GLY A C 1
ATOM 707 O O . GLY A 1 89 ? -3.646 17.605 36.661 1.00 93.12 89 GLY A O 1
ATOM 708 N N . LEU A 1 90 ? -5.661 17.204 35.782 1.00 94.00 90 LEU A N 1
ATOM 709 C CA . LEU A 1 90 ? -6.173 16.453 36.930 1.00 94.00 90 LEU A CA 1
ATOM 710 C C . LEU A 1 90 ? -5.584 15.051 37.013 1.00 94.00 90 LEU A C 1
ATOM 712 O O . LEU A 1 90 ? -5.479 14.504 38.108 1.00 94.00 90 LEU A O 1
ATOM 716 N N . LEU A 1 91 ? -5.200 14.455 35.879 1.00 92.81 91 LEU A N 1
ATOM 717 C CA . LEU A 1 91 ? -4.689 13.081 35.851 1.00 92.81 91 LEU A CA 1
ATOM 718 C C . LEU A 1 91 ? -3.383 12.916 36.654 1.00 92.81 91 LEU A C 1
ATOM 720 O O . LEU A 1 91 ? -3.123 11.830 37.168 1.00 92.81 91 LEU A O 1
ATOM 724 N N . ASP A 1 92 ? -2.618 13.995 36.839 1.00 90.94 92 ASP A N 1
ATOM 725 C CA . ASP A 1 92 ? -1.394 14.018 37.651 1.00 90.94 92 ASP A CA 1
ATOM 726 C C . ASP A 1 92 ? -1.662 14.141 39.162 1.00 90.94 92 ASP A C 1
ATOM 728 O O . ASP A 1 92 ? -0.741 14.027 39.977 1.00 90.94 92 ASP A O 1
ATOM 732 N N . HIS A 1 93 ? -2.919 14.345 39.568 1.00 95.25 93 HIS A N 1
ATOM 733 C CA . HIS A 1 93 ? -3.285 14.465 40.974 1.00 95.25 93 HIS A CA 1
ATOM 734 C C . HIS A 1 93 ? -2.991 13.156 41.739 1.00 95.25 93 HIS A C 1
ATOM 736 O O . HIS A 1 93 ? -3.357 12.076 41.263 1.00 95.25 93 HIS A O 1
ATOM 742 N N . PRO A 1 94 ? -2.424 13.204 42.966 1.00 94.69 94 PRO A N 1
ATOM 743 C CA . PRO A 1 94 ? -2.053 12.004 43.725 1.00 94.69 94 PRO A CA 1
ATOM 744 C C . PRO A 1 94 ? -3.192 10.992 43.919 1.00 94.69 94 PRO A C 1
ATOM 746 O O . PRO A 1 94 ? -2.981 9.786 43.834 1.00 94.69 94 PRO A O 1
ATOM 749 N N . GLU A 1 95 ? -4.423 11.468 44.127 1.00 94.81 95 GLU A N 1
ATOM 750 C CA . GLU A 1 95 ? -5.604 10.598 44.267 1.00 94.81 95 GLU A CA 1
ATOM 751 C C . GLU A 1 95 ? -6.017 9.888 42.963 1.00 94.81 95 GLU A C 1
ATOM 753 O O . GLU A 1 95 ? -6.701 8.866 43.021 1.00 94.81 95 GLU A O 1
ATOM 758 N N . LEU A 1 96 ? -5.606 10.394 41.792 1.00 96.19 96 LEU A N 1
ATOM 759 C CA . LEU A 1 96 ? -5.856 9.768 40.487 1.00 96.19 96 LEU A CA 1
ATOM 760 C C . LEU A 1 96 ? -4.687 8.909 40.006 1.00 96.19 96 LEU A C 1
ATOM 762 O O . LEU A 1 96 ? -4.772 8.315 38.930 1.00 96.19 96 LEU A O 1
ATOM 766 N N . ARG A 1 97 ? -3.630 8.767 40.815 1.00 94.44 97 ARG A N 1
ATOM 767 C CA . ARG A 1 97 ? -2.432 8.014 40.444 1.00 94.44 97 ARG A CA 1
ATOM 768 C C . ARG A 1 97 ? -2.719 6.605 39.901 1.00 94.44 97 ARG A C 1
ATOM 770 O O . ARG A 1 97 ? -2.175 6.287 38.846 1.00 94.44 97 ARG A O 1
ATOM 777 N N . PRO A 1 98 ? -3.624 5.800 40.500 1.00 94.44 98 PRO A N 1
ATOM 778 C CA . PRO A 1 98 ? -3.957 4.487 39.949 1.00 94.44 98 PRO A CA 1
ATOM 779 C C . PRO A 1 98 ? -4.523 4.541 38.525 1.00 94.44 98 PRO A C 1
ATOM 781 O O . PRO A 1 98 ? -4.218 3.683 37.698 1.00 94.44 98 PRO A O 1
ATOM 784 N N . LEU A 1 99 ? -5.341 5.554 38.222 1.00 94.44 99 LEU A N 1
ATOM 785 C CA . LEU A 1 99 ? -5.893 5.753 36.885 1.00 94.44 99 LEU A CA 1
ATOM 786 C C . LEU A 1 99 ? -4.811 6.221 35.9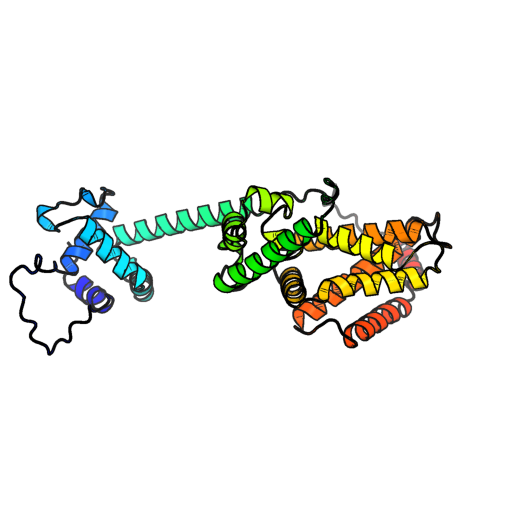06 1.00 94.44 99 LEU A C 1
ATOM 788 O O . LEU A 1 99 ? -4.750 5.706 34.793 1.00 94.44 99 LEU A O 1
ATOM 792 N N . CYS A 1 100 ? -3.949 7.149 36.328 1.00 94.19 100 CYS A N 1
ATOM 793 C CA . CYS A 1 100 ? -2.819 7.633 35.532 1.00 94.19 100 CYS A CA 1
ATOM 794 C C . CYS A 1 100 ? -1.880 6.487 35.129 1.00 94.19 100 CYS A C 1
ATOM 796 O O . CYS A 1 100 ? -1.618 6.283 33.941 1.00 94.19 100 CYS A O 1
ATOM 798 N N . ASP A 1 101 ? -1.461 5.667 36.097 1.00 91.44 101 ASP A N 1
ATOM 799 C CA . ASP A 1 101 ? -0.581 4.524 35.846 1.00 91.44 101 ASP A CA 1
ATOM 800 C C . ASP A 1 101 ? -1.255 3.501 34.907 1.00 91.44 101 ASP A C 1
ATOM 802 O O . ASP A 1 101 ? -0.628 3.004 33.968 1.00 91.44 101 ASP A O 1
ATOM 806 N N . ALA A 1 102 ? -2.557 3.233 35.079 1.00 90.75 102 ALA A N 1
ATOM 807 C CA . ALA A 1 102 ? -3.307 2.344 34.188 1.00 90.75 102 ALA A CA 1
ATOM 808 C C . ALA A 1 102 ? -3.391 2.873 32.743 1.00 90.75 102 ALA A C 1
ATOM 810 O O . ALA A 1 102 ? -3.233 2.102 31.790 1.00 90.75 102 ALA A O 1
ATOM 811 N N . VAL A 1 103 ? -3.604 4.182 32.566 1.00 90.00 103 VAL A N 1
ATOM 812 C CA . VAL A 1 103 ? -3.596 4.838 31.248 1.00 90.00 103 VAL A CA 1
ATOM 813 C C . VAL A 1 103 ? -2.208 4.742 30.611 1.00 90.00 103 VAL A C 1
ATOM 815 O O . VAL A 1 103 ? -2.104 4.390 29.432 1.00 90.00 103 VAL A O 1
ATOM 818 N N . ALA A 1 104 ? -1.142 4.981 31.379 1.00 88.06 104 ALA A N 1
ATOM 819 C CA . ALA A 1 104 ? 0.235 4.870 30.904 1.00 88.06 104 ALA A CA 1
ATOM 820 C C . ALA A 1 104 ? 0.578 3.438 30.452 1.00 88.06 104 ALA A C 1
ATOM 822 O O . ALA A 1 104 ? 1.120 3.251 29.359 1.00 88.06 104 ALA A O 1
ATOM 823 N N . ILE A 1 105 ? 0.198 2.421 31.235 1.00 85.56 105 ILE A N 1
ATOM 824 C CA . ILE A 1 105 ? 0.389 1.002 30.884 1.00 85.56 105 ILE A CA 1
ATOM 825 C C . ILE A 1 105 ? -0.362 0.654 29.596 1.00 85.56 105 ILE A C 1
ATOM 827 O O . ILE A 1 105 ? 0.212 0.031 28.699 1.00 85.56 105 ILE A O 1
ATOM 831 N N . ARG A 1 106 ? -1.630 1.073 29.474 1.00 85.06 106 ARG A N 1
ATOM 832 C CA . ARG A 1 106 ? -2.433 0.821 28.267 1.00 85.06 106 ARG A CA 1
ATOM 833 C C . ARG A 1 106 ? -1.780 1.447 27.038 1.00 85.06 106 ARG A C 1
ATOM 835 O O . ARG A 1 106 ? -1.583 0.754 26.047 1.00 85.06 106 ARG A O 1
ATOM 842 N N . ARG A 1 107 ? -1.350 2.709 27.132 1.00 85.62 107 ARG A N 1
ATOM 843 C CA . ARG A 1 107 ? -0.644 3.410 26.046 1.00 85.62 107 ARG A CA 1
ATOM 844 C C . ARG A 1 107 ? 0.666 2.730 25.665 1.00 85.62 107 ARG A C 1
ATOM 846 O O . ARG A 1 107 ? 0.948 2.587 24.480 1.00 85.62 107 ARG A O 1
ATOM 853 N N . ALA A 1 108 ? 1.453 2.283 26.642 1.00 79.94 108 ALA A N 1
ATOM 854 C CA . ALA A 1 108 ? 2.679 1.535 26.378 1.00 79.94 108 ALA A CA 1
ATOM 855 C C . ALA A 1 108 ? 2.387 0.210 25.651 1.00 79.94 108 ALA A C 1
ATOM 857 O O . ALA A 1 108 ? 3.080 -0.127 24.689 1.00 79.94 108 ALA A O 1
ATOM 858 N N . SER A 1 109 ? 1.332 -0.505 26.056 1.00 74.56 109 SER A N 1
ATOM 859 C CA . SER A 1 109 ? 0.880 -1.733 25.393 1.00 74.56 109 SER A CA 1
ATOM 860 C C . SER A 1 109 ? 0.385 -1.472 23.967 1.00 74.56 109 SER A C 1
ATOM 862 O O . SER A 1 109 ? 0.801 -2.170 23.041 1.00 74.56 109 SER A O 1
ATOM 864 N N . ASP A 1 110 ? -0.417 -0.425 23.762 1.00 76.38 110 ASP A N 1
ATOM 865 C CA . ASP A 1 110 ? -0.912 -0.012 22.447 1.00 76.38 110 ASP A CA 1
ATOM 866 C C . ASP A 1 110 ? 0.243 0.394 21.519 1.00 76.38 110 ASP A C 1
ATOM 868 O O . ASP A 1 110 ? 0.284 -0.034 20.364 1.00 76.38 110 ASP A O 1
ATOM 872 N N . MET A 1 111 ? 1.236 1.137 22.027 1.00 71.88 111 MET A N 1
ATOM 873 C CA . MET A 1 111 ? 2.454 1.482 21.284 1.00 71.88 111 MET A CA 1
ATOM 874 C C . MET A 1 111 ? 3.280 0.245 20.922 1.00 71.88 111 MET A C 1
ATOM 876 O O . MET A 1 111 ? 3.752 0.140 19.790 1.00 71.88 111 MET A O 1
ATOM 880 N N . GLN A 1 112 ? 3.447 -0.713 21.838 1.00 66.19 112 GLN A N 1
ATOM 881 C CA . GLN A 1 112 ? 4.137 -1.975 21.545 1.00 66.19 112 GLN A CA 1
ATOM 882 C C . GLN A 1 112 ? 3.371 -2.816 20.518 1.00 66.19 112 GLN A C 1
ATOM 884 O O . GLN A 1 112 ? 3.981 -3.383 19.611 1.00 66.19 112 GLN A O 1
ATOM 889 N N . ALA A 1 113 ? 2.041 -2.869 20.608 1.00 67.56 113 ALA A N 1
ATOM 890 C CA . ALA A 1 113 ? 1.198 -3.546 19.631 1.00 67.56 113 ALA A CA 1
ATOM 891 C C . ALA A 1 113 ? 1.275 -2.863 18.257 1.00 67.56 113 ALA A C 1
ATOM 893 O O . ALA A 1 113 ? 1.387 -3.551 17.244 1.00 67.56 113 ALA A O 1
ATOM 894 N N . ALA A 1 114 ? 1.275 -1.528 18.208 1.00 66.25 114 ALA A N 1
ATOM 895 C CA . ALA A 1 114 ? 1.462 -0.752 16.985 1.00 66.25 114 ALA A CA 1
ATOM 896 C C . ALA A 1 114 ? 2.860 -0.963 16.384 1.00 66.25 114 ALA A C 1
ATOM 898 O O . ALA A 1 114 ? 2.975 -1.209 15.185 1.00 66.25 114 ALA A O 1
ATOM 899 N N . LYS A 1 115 ? 3.911 -0.967 17.214 1.00 63.59 115 LYS A N 1
ATOM 900 C CA . LYS A 1 115 ? 5.284 -1.291 16.804 1.00 63.59 115 LYS A CA 1
ATOM 901 C C . LYS A 1 115 ? 5.364 -2.699 16.220 1.00 63.59 115 LYS A C 1
ATOM 903 O O . LYS A 1 115 ? 5.837 -2.852 15.102 1.00 63.59 115 LYS A O 1
ATOM 908 N N . LYS A 1 116 ? 4.806 -3.702 16.903 1.00 59.81 116 LYS A N 1
ATOM 909 C CA . LYS A 1 116 ? 4.757 -5.085 16.413 1.00 59.81 116 LYS A CA 1
ATOM 910 C C . LYS A 1 116 ? 3.967 -5.201 15.108 1.00 59.81 116 LYS A C 1
ATOM 912 O O . LYS A 1 116 ? 4.394 -5.914 14.208 1.00 59.81 116 LYS A O 1
ATOM 917 N N . ARG A 1 117 ? 2.846 -4.477 14.967 1.00 61.47 117 ARG A N 1
ATOM 918 C CA . ARG A 1 117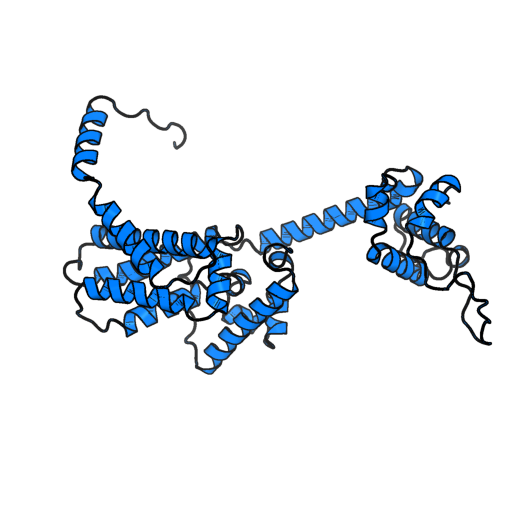 ? 2.077 -4.394 13.710 1.00 61.47 117 ARG A CA 1
ATOM 919 C C . ARG A 1 117 ? 2.912 -3.779 12.590 1.00 61.47 117 ARG A C 1
ATOM 921 O O . ARG A 1 117 ? 2.914 -4.329 11.494 1.00 61.47 117 ARG A O 1
ATOM 928 N N . ARG A 1 118 ? 3.650 -2.700 12.865 1.00 57.53 118 ARG A N 1
ATOM 929 C CA . ARG A 1 118 ? 4.559 -2.041 11.916 1.00 57.53 118 ARG A CA 1
ATOM 930 C C . ARG A 1 118 ? 5.712 -2.957 11.505 1.00 57.53 118 ARG A C 1
ATOM 932 O O . ARG A 1 118 ? 5.957 -3.100 10.316 1.00 57.53 118 ARG A O 1
ATOM 939 N N . GLU A 1 119 ? 6.348 -3.632 12.457 1.00 53.22 119 GLU A N 1
ATOM 940 C CA . GLU A 1 119 ? 7.412 -4.617 12.214 1.00 53.22 119 GLU A CA 1
ATOM 941 C C . GLU A 1 119 ? 6.892 -5.815 11.410 1.00 53.22 119 GLU A C 1
ATOM 943 O O . GLU A 1 119 ? 7.512 -6.219 10.437 1.00 53.22 119 GLU A O 1
ATOM 948 N N . SER A 1 120 ? 5.703 -6.332 11.735 1.00 50.72 120 SER A N 1
ATOM 949 C CA . SER A 1 120 ? 5.064 -7.399 10.950 1.00 50.72 120 SER A CA 1
ATOM 950 C C . SER A 1 120 ? 4.582 -6.938 9.567 1.00 50.72 120 SER A C 1
ATOM 952 O O . SER A 1 120 ? 4.462 -7.752 8.655 1.00 50.72 120 SER A O 1
ATOM 954 N N . ALA A 1 121 ? 4.320 -5.638 9.391 1.00 52.09 121 ALA A N 1
ATOM 955 C CA . ALA A 1 121 ? 4.033 -5.036 8.092 1.00 52.09 121 ALA A CA 1
ATOM 956 C C . ALA A 1 121 ? 5.315 -4.785 7.282 1.00 52.09 121 ALA A C 1
ATOM 958 O O . ALA A 1 121 ? 5.251 -4.732 6.055 1.00 52.09 121 ALA A O 1
ATOM 959 N N . GLN A 1 122 ? 6.473 -4.675 7.937 1.00 54.47 122 GLN A N 1
ATOM 960 C CA . GLN A 1 122 ? 7.779 -4.545 7.304 1.00 54.47 122 GLN A CA 1
ATOM 961 C C . GLN A 1 122 ? 8.249 -5.922 6.819 1.00 54.47 122 GLN A C 1
ATOM 963 O O . GLN A 1 122 ? 9.110 -6.576 7.397 1.00 54.47 122 GLN A O 1
ATOM 968 N N . PHE A 1 123 ? 7.616 -6.386 5.743 1.00 54.94 123 PHE A N 1
ATOM 969 C CA . PHE A 1 123 ? 8.020 -7.596 5.037 1.00 54.94 123 PHE A CA 1
ATOM 970 C C . PHE A 1 123 ? 9.464 -7.438 4.527 1.00 54.94 123 PHE A C 1
ATOM 972 O O . PHE A 1 123 ? 9.817 -6.332 4.096 1.00 54.94 123 PHE A O 1
ATOM 979 N N . PRO A 1 124 ? 10.292 -8.501 4.518 1.00 52.50 124 PRO A N 1
ATOM 980 C CA . PRO A 1 124 ? 11.565 -8.454 3.812 1.00 52.50 124 PRO A CA 1
ATOM 981 C C . PRO A 1 124 ? 11.311 -8.007 2.369 1.00 52.50 124 PRO A C 1
ATOM 983 O O . PRO A 1 124 ? 10.332 -8.434 1.751 1.00 52.50 124 PRO A O 1
ATOM 986 N N . LEU A 1 125 ? 12.176 -7.129 1.855 1.00 53.22 125 LEU A N 1
ATOM 987 C CA . LEU A 1 125 ? 12.236 -6.740 0.445 1.00 53.22 125 LEU A CA 1
ATOM 988 C C . LEU A 1 125 ? 12.634 -7.976 -0.375 1.00 53.22 125 LEU A C 1
ATOM 990 O O . LEU A 1 125 ? 13.774 -8.113 -0.807 1.00 53.22 125 LEU A O 1
ATOM 994 N N . LEU A 1 126 ? 11.724 -8.939 -0.495 1.00 51.31 126 LEU A N 1
ATOM 995 C CA . LEU A 1 126 ? 11.927 -10.104 -1.335 1.00 51.31 126 LEU A CA 1
ATOM 996 C C . LEU A 1 126 ? 11.939 -9.629 -2.790 1.00 51.31 126 LEU A C 1
ATOM 998 O O . LEU A 1 126 ? 11.121 -8.775 -3.151 1.00 51.31 126 LEU A O 1
ATOM 1002 N N . PRO A 1 127 ? 12.819 -10.188 -3.635 1.00 51.41 127 PRO A N 1
ATOM 1003 C CA . PRO A 1 127 ? 12.731 -9.985 -5.069 1.00 51.41 127 PRO A CA 1
ATOM 1004 C C . PRO A 1 127 ? 11.322 -10.349 -5.540 1.00 51.41 127 PRO A C 1
ATOM 1006 O O . PRO A 1 127 ? 10.832 -11.460 -5.286 1.00 51.41 127 PRO A O 1
ATOM 1009 N N . ILE A 1 128 ? 10.681 -9.408 -6.235 1.00 54.03 128 ILE A N 1
ATOM 1010 C CA . ILE A 1 128 ? 9.327 -9.549 -6.794 1.00 54.03 128 ILE A CA 1
ATOM 1011 C C . ILE A 1 128 ? 9.265 -10.765 -7.736 1.00 54.03 128 ILE A C 1
ATOM 1013 O O . ILE A 1 128 ? 8.222 -11.403 -7.868 1.00 54.03 128 ILE A O 1
ATOM 1017 N N . ALA A 1 129 ? 10.420 -11.140 -8.297 1.00 44.34 129 ALA A N 1
ATOM 1018 C CA . ALA A 1 129 ? 10.647 -12.230 -9.237 1.00 44.34 129 ALA A CA 1
ATOM 1019 C C . ALA A 1 129 ? 10.565 -13.671 -8.680 1.00 44.34 129 ALA A C 1
ATOM 1021 O O . ALA A 1 129 ? 10.725 -14.614 -9.449 1.00 44.34 129 ALA A O 1
ATOM 1022 N N . SER A 1 130 ? 10.326 -13.906 -7.384 1.00 45.78 130 SER A N 1
ATOM 1023 C CA . SER A 1 130 ? 10.381 -15.285 -6.843 1.00 45.78 130 SER A CA 1
ATOM 1024 C C . SER A 1 130 ? 9.140 -16.154 -7.109 1.00 45.78 130 SER A C 1
ATOM 1026 O O . SER A 1 130 ? 9.201 -17.368 -6.918 1.00 45.78 130 SER A O 1
ATOM 1028 N N . ALA A 1 131 ? 8.033 -15.588 -7.592 1.00 49.06 131 ALA A N 1
ATOM 1029 C CA . ALA A 1 131 ? 6.885 -16.378 -8.027 1.00 49.06 131 ALA A CA 1
ATOM 1030 C C . ALA A 1 131 ? 6.230 -15.732 -9.244 1.00 49.06 131 ALA A C 1
ATOM 1032 O O . ALA A 1 131 ? 5.674 -14.640 -9.142 1.00 49.06 131 ALA A O 1
ATOM 1033 N N . GLU A 1 132 ? 6.252 -16.426 -10.384 1.00 52.91 132 GLU A N 1
ATOM 1034 C CA . GLU A 1 132 ? 5.371 -16.092 -11.498 1.00 52.91 132 GLU A CA 1
ATOM 1035 C C . GLU A 1 132 ? 3.931 -15.969 -10.967 1.00 52.91 132 GLU A C 1
ATOM 1037 O O . GLU A 1 132 ? 3.398 -16.939 -10.417 1.00 52.91 132 GLU A O 1
ATOM 1042 N N . PRO A 1 133 ? 3.268 -14.806 -11.113 1.00 60.31 133 PRO A N 1
ATOM 1043 C CA . PRO A 1 133 ? 1.884 -14.671 -10.682 1.00 60.31 133 PRO A CA 1
ATOM 1044 C C . PRO A 1 133 ? 1.025 -15.719 -11.394 1.00 60.31 133 PRO A C 1
ATOM 1046 O O . PRO A 1 133 ? 1.196 -15.922 -12.597 1.00 60.31 133 PRO A O 1
ATOM 1049 N N . LEU A 1 134 ? 0.127 -16.393 -10.674 1.00 58.94 134 LEU A N 1
ATOM 1050 C CA . LEU A 1 134 ? -0.693 -17.468 -11.238 1.00 58.94 134 LEU A CA 1
ATOM 1051 C C . LEU A 1 134 ? -1.452 -16.986 -12.489 1.00 58.94 134 LEU A C 1
ATOM 1053 O O . LEU A 1 134 ? -1.939 -15.851 -12.499 1.00 58.94 134 LEU A O 1
ATOM 1057 N N . PRO A 1 135 ? -1.645 -17.840 -13.513 1.00 60.53 135 PRO A N 1
ATOM 1058 C CA . PRO A 1 135 ? -2.521 -17.522 -14.632 1.00 60.53 135 PRO A CA 1
ATOM 1059 C C . PRO A 1 135 ? -3.910 -17.141 -14.116 1.00 60.53 135 PRO A C 1
ATOM 1061 O O . PRO A 1 135 ? -4.623 -17.942 -13.502 1.00 60.53 135 PRO A O 1
ATOM 1064 N N . ILE A 1 136 ? -4.303 -15.890 -14.336 1.00 67.25 136 ILE A N 1
ATOM 1065 C CA . ILE A 1 136 ? -5.596 -15.402 -13.885 1.00 67.25 136 ILE A CA 1
ATOM 1066 C C . ILE A 1 136 ? -6.657 -15.791 -14.922 1.00 67.25 136 ILE A C 1
ATOM 1068 O O . ILE A 1 136 ? -6.772 -15.201 -15.995 1.00 67.25 136 ILE A O 1
ATOM 1072 N N . THR A 1 137 ? -7.486 -16.773 -14.566 1.00 83.25 137 THR A N 1
ATOM 1073 C CA . THR A 1 137 ? -8.763 -17.024 -15.252 1.00 83.25 137 THR A CA 1
ATOM 1074 C C . THR A 1 137 ? -9.662 -15.784 -15.164 1.00 83.25 137 THR A C 1
ATOM 1076 O O . THR A 1 137 ? -9.509 -14.965 -14.255 1.00 83.25 137 THR A O 1
ATOM 1079 N N . ALA A 1 138 ? -10.669 -15.655 -16.036 1.00 84.38 138 ALA A N 1
ATOM 1080 C CA . ALA A 1 138 ? -11.643 -14.556 -15.947 1.00 84.38 138 ALA A CA 1
ATOM 1081 C C . ALA A 1 138 ? -12.270 -14.441 -14.539 1.00 84.38 138 ALA A C 1
ATOM 1083 O O . ALA A 1 138 ? -12.393 -13.348 -13.980 1.00 84.38 138 ALA A O 1
ATOM 1084 N N . ARG A 1 139 ? -12.568 -15.588 -13.908 1.00 86.38 139 ARG A N 1
ATOM 1085 C CA . ARG A 1 139 ? -13.028 -15.665 -12.512 1.00 86.38 139 ARG A CA 1
ATOM 1086 C C . ARG A 1 139 ? -11.985 -15.126 -11.531 1.00 86.38 139 ARG A C 1
ATOM 1088 O O . ARG A 1 139 ? -12.342 -14.370 -10.632 1.00 86.38 139 ARG A O 1
ATOM 1095 N N . GLY A 1 140 ? -10.719 -15.507 -11.690 1.00 87.81 140 GLY A N 1
ATOM 1096 C CA . GLY A 1 140 ? -9.630 -15.003 -10.856 1.00 87.81 140 GLY A CA 1
ATOM 1097 C C . GLY A 1 140 ? -9.457 -13.488 -10.968 1.00 87.81 140 GLY A C 1
ATOM 1098 O O . GLY A 1 140 ? -9.223 -12.835 -9.955 1.00 87.81 140 GLY A O 1
ATOM 1099 N N . ARG A 1 141 ? -9.654 -12.924 -12.168 1.00 85.88 141 ARG A N 1
ATOM 1100 C CA . ARG A 1 141 ? -9.498 -11.485 -12.429 1.00 85.88 141 ARG A CA 1
ATOM 1101 C C . ARG A 1 141 ? -10.559 -10.706 -11.675 1.00 85.88 141 ARG A C 1
ATOM 1103 O O . ARG A 1 141 ? -10.243 -9.749 -10.981 1.00 85.88 141 ARG A O 1
ATOM 1110 N N . ARG A 1 142 ? -11.801 -11.193 -11.735 1.00 89.19 142 ARG A N 1
ATOM 1111 C CA . ARG A 1 142 ? -12.921 -10.637 -10.974 1.00 89.19 142 ARG A CA 1
ATOM 1112 C C . ARG A 1 142 ? -12.672 -10.684 -9.465 1.00 89.19 142 ARG A C 1
ATOM 1114 O O . ARG A 1 142 ? -12.900 -9.686 -8.802 1.00 89.19 142 ARG A O 1
ATOM 1121 N N . ILE A 1 143 ? -12.172 -11.805 -8.933 1.00 92.25 143 ILE A N 1
ATOM 1122 C CA . ILE A 1 143 ? -11.852 -11.917 -7.497 1.00 92.25 143 ILE A CA 1
ATOM 1123 C C . ILE A 1 143 ? -10.760 -10.916 -7.099 1.00 92.25 143 ILE A C 1
ATOM 1125 O O . ILE A 1 143 ? -10.906 -10.227 -6.095 1.00 92.25 143 ILE A O 1
ATOM 1129 N N . ARG A 1 144 ? -9.684 -10.808 -7.889 1.00 90.25 144 ARG A N 1
ATOM 1130 C CA . ARG A 1 144 ? -8.602 -9.845 -7.639 1.00 90.25 144 ARG A CA 1
ATOM 1131 C C . ARG A 1 144 ? -9.132 -8.409 -7.612 1.00 90.25 144 ARG A C 1
ATOM 1133 O O . ARG A 1 144 ? -8.822 -7.673 -6.683 1.00 90.25 144 ARG A O 1
ATOM 1140 N N . LEU A 1 145 ? -9.946 -8.032 -8.598 1.00 90.12 145 LEU A N 1
ATOM 1141 C CA . LEU A 1 145 ? -10.546 -6.697 -8.676 1.00 90.12 145 LEU A CA 1
ATOM 1142 C C . LEU A 1 145 ? -11.494 -6.417 -7.501 1.00 90.12 145 LEU A C 1
ATOM 1144 O O . LEU A 1 145 ? -11.462 -5.313 -6.962 1.00 90.12 145 LEU A O 1
ATOM 1148 N N . GLU A 1 146 ? -12.270 -7.408 -7.051 1.00 94.88 146 GLU A N 1
ATOM 1149 C CA . GLU A 1 146 ? -13.131 -7.247 -5.871 1.00 94.88 146 GLU A CA 1
ATOM 1150 C C . GLU A 1 146 ? -12.314 -7.023 -4.595 1.00 94.88 146 GLU A C 1
ATOM 1152 O O . GLU A 1 146 ? -12.644 -6.148 -3.802 1.00 94.88 146 GLU A O 1
ATOM 1157 N N . ILE A 1 147 ? -11.202 -7.746 -4.419 1.00 95.94 147 ILE A N 1
ATOM 1158 C CA . ILE A 1 147 ? -10.296 -7.534 -3.280 1.00 95.94 147 ILE A CA 1
ATOM 1159 C C . ILE A 1 147 ? -9.724 -6.105 -3.289 1.00 95.94 147 ILE A C 1
ATOM 1161 O O . ILE A 1 147 ? -9.662 -5.470 -2.236 1.00 95.94 147 ILE A O 1
ATOM 1165 N N . ILE A 1 148 ? -9.349 -5.574 -4.460 1.00 94.38 148 ILE A N 1
ATOM 1166 C CA . ILE A 1 148 ? -8.866 -4.188 -4.594 1.00 94.38 148 ILE A CA 1
ATOM 1167 C C . ILE A 1 148 ? -9.968 -3.193 -4.209 1.00 94.38 148 ILE A C 1
ATOM 1169 O O . ILE A 1 148 ? -9.726 -2.274 -3.424 1.00 94.38 148 ILE A O 1
ATOM 1173 N N . ALA A 1 149 ? -11.184 -3.385 -4.723 1.00 95.31 149 ALA A N 1
ATOM 1174 C CA . ALA A 1 149 ? -12.311 -2.507 -4.427 1.00 95.31 149 ALA A CA 1
ATOM 1175 C C . ALA A 1 149 ? -12.688 -2.540 -2.933 1.00 95.31 149 ALA A C 1
ATOM 1177 O O . ALA A 1 149 ? -12.897 -1.490 -2.322 1.00 95.31 149 ALA A O 1
ATOM 1178 N N . ALA A 1 150 ? -12.713 -3.727 -2.324 1.00 97.62 150 ALA A N 1
ATOM 1179 C CA . ALA A 1 150 ? -12.943 -3.918 -0.895 1.00 97.62 150 ALA A CA 1
ATOM 1180 C C . ALA A 1 150 ? -11.876 -3.227 -0.039 1.00 97.62 150 ALA A C 1
ATOM 1182 O O . ALA A 1 150 ? -12.212 -2.506 0.903 1.00 97.62 150 ALA A O 1
ATOM 1183 N N . ALA A 1 151 ? -10.598 -3.377 -0.400 1.00 97.12 151 ALA A N 1
ATOM 1184 C CA . ALA A 1 151 ? -9.506 -2.695 0.285 1.00 97.12 151 ALA A CA 1
ATOM 1185 C C . ALA A 1 151 ? -9.649 -1.172 0.209 1.00 97.12 151 ALA A C 1
ATOM 1187 O O . ALA A 1 151 ? -9.490 -0.504 1.227 1.00 97.12 151 ALA A O 1
ATOM 1188 N N . GLN A 1 152 ? -10.007 -0.625 -0.959 1.00 95.88 152 GLN A N 1
ATOM 1189 C CA . GLN A 1 152 ? -10.245 0.810 -1.120 1.00 95.88 152 GLN A CA 1
ATOM 1190 C C . GLN A 1 152 ? -11.384 1.299 -0.214 1.00 95.88 152 GLN A C 1
ATOM 1192 O O . GLN A 1 152 ? -11.195 2.280 0.508 1.00 95.88 152 GLN A O 1
ATOM 1197 N N . ARG A 1 153 ? -12.537 0.617 -0.201 1.00 95.75 153 ARG A N 1
ATOM 1198 C CA . ARG A 1 153 ? -13.671 0.983 0.668 1.00 95.75 153 ARG A CA 1
ATOM 1199 C C . ARG A 1 153 ? -13.280 0.950 2.145 1.00 95.75 153 ARG A C 1
ATOM 1201 O O . ARG A 1 153 ? -13.522 1.916 2.867 1.00 95.75 153 ARG A O 1
ATOM 1208 N N . LEU A 1 154 ? -12.659 -0.144 2.585 1.00 96.88 154 LEU A N 1
ATOM 1209 C CA . LEU A 1 154 ? -12.280 -0.333 3.983 1.00 96.88 154 LEU A CA 1
ATOM 1210 C C . LEU A 1 154 ? -11.222 0.683 4.428 1.00 96.88 154 LEU A C 1
ATOM 1212 O O . LEU A 1 154 ? -11.380 1.287 5.484 1.00 96.88 154 LEU A O 1
ATOM 1216 N N . PHE A 1 155 ? -10.200 0.925 3.606 1.00 95.38 155 PHE A N 1
ATOM 1217 C CA . PHE A 1 155 ? -9.147 1.897 3.897 1.00 95.38 155 PHE A CA 1
ATOM 1218 C C . PHE A 1 155 ? -9.707 3.311 4.098 1.00 95.38 155 PHE A C 1
ATOM 1220 O O . PHE A 1 155 ? -9.336 3.983 5.059 1.00 95.38 155 PHE A O 1
ATOM 1227 N N . HIS A 1 156 ? -10.651 3.744 3.254 1.00 94.31 156 HIS A N 1
ATOM 1228 C CA . HIS A 1 156 ? -11.319 5.040 3.421 1.00 94.31 156 HIS A CA 1
ATOM 1229 C C . HIS A 1 156 ? -12.196 5.090 4.676 1.00 94.31 156 HIS A C 1
ATOM 1231 O O . HIS A 1 156 ? -12.112 6.059 5.429 1.00 94.31 156 HIS A O 1
ATOM 1237 N N . ARG A 1 157 ? -12.996 4.046 4.953 1.00 95.38 157 ARG A N 1
ATOM 1238 C CA . ARG A 1 157 ? -13.796 3.977 6.196 1.00 95.38 157 ARG A CA 1
ATOM 1239 C C . ARG A 1 157 ? -12.929 4.022 7.453 1.00 95.38 157 ARG A C 1
ATOM 1241 O O . ARG A 1 157 ? -13.365 4.540 8.473 1.00 95.38 157 ARG A O 1
ATOM 1248 N N . ASN A 1 158 ? -11.707 3.515 7.357 1.00 92.88 158 ASN A N 1
ATOM 1249 C CA . ASN A 1 158 ? -10.728 3.502 8.431 1.00 92.88 158 ASN A CA 1
ATOM 1250 C C . ASN A 1 158 ? -9.919 4.812 8.546 1.00 92.88 158 ASN A C 1
ATOM 1252 O O . ASN A 1 158 ? -8.912 4.846 9.245 1.00 92.88 158 ASN A O 1
ATOM 1256 N N . GLY A 1 159 ? -10.339 5.892 7.877 1.00 89.12 159 GLY A N 1
ATOM 1257 C CA . GLY A 1 159 ? -9.712 7.213 7.992 1.00 89.12 159 GLY A CA 1
ATOM 1258 C C . GLY A 1 159 ? -8.630 7.507 6.948 1.00 89.12 159 GLY A C 1
ATOM 1259 O O . GLY A 1 159 ? -8.039 8.585 6.970 1.00 89.12 159 GLY A O 1
ATOM 1260 N N . GLY A 1 160 ? -8.379 6.593 6.007 1.00 89.56 160 GLY A N 1
ATOM 1261 C CA . GLY A 1 160 ? -7.423 6.800 4.920 1.00 89.56 160 GLY A CA 1
ATOM 1262 C C . GLY A 1 160 ? -5.984 7.015 5.402 1.00 89.56 160 GLY A C 1
ATOM 1263 O O . GLY A 1 160 ? -5.615 6.614 6.501 1.00 89.56 160 GLY A O 1
ATOM 1264 N N . GLU A 1 161 ? -5.153 7.657 4.578 1.00 85.81 161 GLU A N 1
ATOM 1265 C CA . GLU A 1 161 ? -3.730 7.853 4.900 1.00 85.81 161 GLU A CA 1
ATOM 1266 C C . GLU A 1 161 ? -3.535 8.719 6.159 1.00 85.81 161 GLU A C 1
ATOM 1268 O O . GLU A 1 161 ? -2.717 8.392 7.009 1.00 85.81 161 GLU A O 1
ATOM 1273 N N . GLN A 1 162 ? -4.330 9.784 6.313 1.00 83.88 162 GLN A N 1
ATOM 1274 C CA . GLN A 1 162 ? -4.184 10.750 7.411 1.00 83.88 162 GLN A CA 1
ATOM 1275 C C . GLN A 1 162 ? -4.819 10.282 8.731 1.00 83.88 162 GLN A C 1
ATOM 1277 O O . GLN A 1 162 ? -4.430 10.741 9.801 1.00 83.88 162 GLN A O 1
ATOM 1282 N N . GLY A 1 163 ? -5.796 9.372 8.678 1.00 84.31 163 GLY A N 1
ATOM 1283 C CA . GLY A 1 163 ? -6.542 8.894 9.847 1.00 84.31 163 GLY A CA 1
ATOM 1284 C C . GLY A 1 163 ? -6.036 7.580 10.447 1.00 84.31 163 GLY A C 1
ATOM 1285 O O . GLY A 1 163 ? -6.756 6.969 11.232 1.00 84.31 163 GLY A O 1
ATOM 1286 N N . GLY A 1 164 ? -4.843 7.105 10.068 1.00 82.88 164 GLY A N 1
ATOM 1287 C CA . GLY A 1 164 ? -4.322 5.804 10.520 1.00 82.88 164 GLY A CA 1
ATOM 1288 C C . GLY A 1 164 ? -4.998 4.605 9.842 1.00 82.88 164 GLY A C 1
ATOM 1289 O O . GLY A 1 164 ? -5.064 3.498 10.393 1.00 82.88 164 GLY A O 1
ATOM 1290 N N . GLY A 1 165 ? -5.537 4.814 8.637 1.00 88.81 165 GLY A N 1
ATOM 1291 C CA . GLY A 1 165 ? -6.198 3.788 7.837 1.00 88.81 165 GLY A CA 1
ATOM 1292 C C . GLY A 1 165 ? -5.260 2.652 7.447 1.00 88.81 165 GLY A C 1
ATOM 1293 O O . GLY A 1 165 ? -5.705 1.511 7.307 1.00 88.81 165 GLY A O 1
ATOM 1294 N N . PHE A 1 166 ? -3.956 2.916 7.325 1.00 88.44 166 PHE A N 1
ATOM 1295 C CA . PHE A 1 166 ? -2.977 1.875 7.028 1.00 88.44 166 PHE A CA 1
ATOM 1296 C C . PHE A 1 166 ? -2.847 0.880 8.184 1.00 88.44 166 PHE A C 1
ATOM 1298 O O . PHE A 1 166 ? -2.910 -0.331 7.966 1.00 88.44 166 PHE A O 1
ATOM 1305 N N . GLU A 1 167 ? -2.701 1.357 9.416 1.00 84.56 167 GLU A N 1
ATOM 1306 C CA . GLU A 1 167 ? -2.514 0.549 10.623 1.00 84.56 167 GLU A CA 1
ATOM 1307 C C . GLU A 1 167 ? -3.756 -0.281 10.948 1.00 84.56 167 GLU A C 1
ATOM 1309 O O . GLU A 1 167 ? -3.641 -1.444 11.343 1.00 84.56 167 GLU A O 1
ATOM 1314 N N . THR A 1 168 ? -4.931 0.317 10.763 1.00 87.25 168 THR A N 1
ATOM 1315 C CA . THR A 1 168 ? -6.235 -0.259 11.119 1.00 87.25 168 THR A CA 1
ATOM 1316 C C . THR A 1 168 ? -6.804 -1.192 10.046 1.00 87.25 168 THR A C 1
ATOM 1318 O O . THR A 1 168 ? -7.594 -2.081 10.363 1.00 87.25 168 THR A O 1
ATOM 1321 N N . THR A 1 169 ? -6.376 -1.063 8.787 1.00 93.31 169 THR A N 1
ATOM 1322 C CA . THR A 1 169 ? -6.789 -1.961 7.698 1.00 93.31 169 THR A CA 1
ATOM 1323 C C . THR A 1 169 ? -5.894 -3.202 7.655 1.00 93.31 169 THR A C 1
ATOM 1325 O O . THR A 1 169 ? -4.705 -3.114 7.343 1.00 93.31 169 THR A O 1
ATOM 1328 N N . THR A 1 170 ? -6.449 -4.379 7.960 1.00 93.62 170 THR A N 1
ATOM 1329 C CA . THR A 1 170 ? -5.719 -5.663 7.948 1.00 93.62 170 THR A CA 1
ATOM 1330 C C . THR A 1 170 ? -6.080 -6.526 6.740 1.00 93.62 170 THR A C 1
ATOM 1332 O O . THR A 1 170 ? -7.145 -6.363 6.146 1.00 93.62 170 THR A O 1
ATOM 1335 N N . ALA A 1 171 ? -5.205 -7.469 6.375 1.00 93.06 171 ALA A N 1
ATOM 1336 C CA . ALA A 1 171 ? -5.455 -8.402 5.272 1.00 93.06 171 ALA A CA 1
ATOM 1337 C C . ALA A 1 171 ? -6.701 -9.269 5.525 1.00 93.06 171 ALA A C 1
ATOM 1339 O O . ALA A 1 171 ? -7.487 -9.515 4.614 1.00 93.06 171 ALA A O 1
ATOM 1340 N N . GLU A 1 172 ? -6.918 -9.680 6.775 1.00 93.75 172 GLU A N 1
ATOM 1341 C CA . GLU A 1 172 ? -8.086 -10.452 7.204 1.00 93.75 172 GLU A CA 1
ATOM 1342 C C . GLU A 1 172 ? -9.373 -9.637 7.061 1.00 93.75 172 GLU A C 1
ATOM 1344 O O . GLU A 1 172 ? -10.371 -10.149 6.557 1.00 93.75 172 GLU A O 1
ATOM 1349 N N . ALA A 1 173 ? -9.342 -8.361 7.458 1.00 95.44 173 ALA A N 1
ATOM 1350 C CA . ALA A 1 173 ? -10.491 -7.474 7.334 1.00 95.44 173 ALA A CA 1
ATOM 1351 C C . ALA A 1 173 ? -10.814 -7.176 5.862 1.00 95.44 173 ALA A C 1
ATOM 1353 O O . ALA A 1 173 ? -11.981 -7.183 5.481 1.00 95.44 173 ALA A O 1
ATOM 1354 N N . ILE A 1 174 ? -9.792 -6.994 5.017 1.00 97.44 174 ILE A N 1
ATOM 1355 C CA . ILE A 1 174 ? -9.965 -6.850 3.564 1.00 97.44 174 ILE A CA 1
ATOM 1356 C C . ILE A 1 174 ? -10.576 -8.121 2.960 1.00 97.44 174 ILE A C 1
ATOM 1358 O O . ILE A 1 174 ? -11.498 -8.035 2.153 1.00 97.44 174 ILE A O 1
ATOM 1362 N N . ALA A 1 175 ? -10.082 -9.303 3.342 1.00 96.44 175 ALA A N 1
ATOM 1363 C CA . ALA A 1 175 ? -10.604 -10.574 2.847 1.00 96.44 175 ALA A CA 1
ATOM 1364 C C . ALA A 1 175 ? -12.084 -10.757 3.219 1.00 96.44 175 ALA A C 1
ATOM 1366 O O . ALA A 1 175 ? -12.894 -11.103 2.357 1.00 96.44 175 ALA A O 1
ATOM 1367 N N . ALA A 1 176 ? -12.441 -10.451 4.471 1.00 97.50 176 ALA A N 1
ATOM 1368 C CA . ALA A 1 176 ? -13.821 -10.471 4.942 1.00 97.50 176 ALA A CA 1
ATOM 1369 C C . ALA A 1 176 ? -14.708 -9.472 4.176 1.00 97.50 176 ALA A C 1
ATOM 1371 O O . ALA A 1 176 ? -15.782 -9.854 3.715 1.00 97.50 176 ALA A O 1
ATOM 1372 N N . GLU A 1 177 ? -14.239 -8.235 3.969 1.00 97.88 177 GLU A N 1
ATOM 1373 C CA . GLU A 1 177 ? -14.946 -7.205 3.188 1.00 97.88 177 GLU A CA 1
ATOM 1374 C C . GLU A 1 177 ? -15.176 -7.634 1.728 1.00 97.88 177 GLU A C 1
ATOM 1376 O O . GLU A 1 177 ? -16.206 -7.312 1.140 1.00 97.88 177 GLU A O 1
ATOM 1381 N N . ALA A 1 178 ? -14.235 -8.378 1.143 1.00 97.50 178 ALA A N 1
ATOM 1382 C CA . ALA A 1 178 ? -14.330 -8.910 -0.217 1.00 97.50 178 ALA A CA 1
ATOM 1383 C C . ALA A 1 178 ? -15.126 -10.228 -0.314 1.00 97.50 178 ALA A C 1
ATOM 1385 O O . ALA A 1 178 ? -15.269 -10.778 -1.408 1.00 97.50 178 ALA A O 1
ATOM 1386 N N . GLY A 1 179 ? -15.601 -10.783 0.808 1.00 97.25 179 GLY A N 1
ATOM 1387 C CA . GLY A 1 179 ? -16.305 -12.068 0.835 1.00 97.25 179 GLY A CA 1
ATOM 1388 C C . GLY A 1 179 ? -15.428 -13.269 0.453 1.00 97.25 179 GLY A C 1
ATOM 1389 O O . GLY A 1 179 ? -15.929 -14.257 -0.088 1.00 97.25 179 GLY A O 1
ATOM 1390 N N . VAL A 1 180 ? -14.116 -13.201 0.702 1.00 96.81 180 VAL A N 1
ATOM 1391 C CA . VAL A 1 180 ? -13.159 -14.282 0.408 1.00 96.81 180 VAL A CA 1
ATOM 1392 C C . VAL A 1 180 ? -12.419 -14.735 1.664 1.00 96.81 180 VAL A C 1
ATOM 1394 O O . VAL A 1 180 ? -12.332 -14.027 2.660 1.00 96.81 180 VAL A O 1
ATOM 1397 N N . SER A 1 181 ? -11.833 -15.932 1.628 1.00 95.94 181 SER A N 1
ATOM 1398 C CA . SER A 1 181 ? -10.954 -16.377 2.713 1.00 95.94 181 SER A CA 1
ATOM 1399 C C . SER A 1 181 ? -9.623 -15.619 2.713 1.00 95.94 181 SER A C 1
ATOM 1401 O O . SER A 1 181 ? -9.104 -15.265 1.652 1.00 95.94 181 SER A O 1
ATOM 1403 N N . THR A 1 182 ? -8.988 -15.478 3.879 1.00 93.44 182 THR A N 1
ATOM 1404 C CA . THR A 1 182 ? -7.627 -14.922 4.010 1.00 93.44 182 THR A CA 1
ATOM 1405 C C . THR A 1 182 ? -6.611 -15.669 3.134 1.00 93.44 182 THR A C 1
ATOM 1407 O O . THR A 1 182 ? -5.765 -15.065 2.484 1.00 93.44 182 THR A O 1
ATOM 1410 N N . ARG A 1 183 ? -6.750 -16.997 3.005 1.00 88.75 183 ARG A N 1
ATOM 1411 C CA . ARG A 1 183 ? -5.949 -17.804 2.066 1.00 88.75 183 ARG A CA 1
ATOM 1412 C C . ARG A 1 183 ? -6.155 -17.388 0.605 1.00 88.75 183 ARG A C 1
ATOM 1414 O O . ARG A 1 183 ? -5.218 -17.437 -0.184 1.00 88.75 183 ARG A O 1
ATOM 1421 N N . THR A 1 184 ? -7.375 -17.010 0.228 1.00 91.56 184 THR A N 1
ATOM 1422 C CA . THR A 1 184 ? -7.672 -16.503 -1.119 1.00 91.56 184 THR A CA 1
ATOM 1423 C C . THR A 1 184 ? -7.087 -15.114 -1.332 1.00 91.56 184 THR A C 1
ATOM 1425 O O . THR A 1 184 ? -6.557 -14.868 -2.410 1.00 91.56 184 THR A O 1
ATOM 1428 N N . PHE A 1 185 ? -7.115 -14.243 -0.321 1.00 92.31 185 PHE A N 1
ATOM 1429 C CA . PHE A 1 185 ? -6.422 -12.954 -0.365 1.00 92.31 185 PHE A CA 1
ATOM 1430 C C . PHE A 1 185 ? -4.924 -13.138 -0.651 1.00 92.31 185 PHE A C 1
ATOM 1432 O O . PHE A 1 185 ? -4.429 -12.621 -1.653 1.00 92.31 185 PHE A O 1
ATOM 1439 N N . PHE A 1 186 ? -4.239 -13.966 0.147 1.00 88.25 186 PHE A N 1
ATOM 1440 C CA . PHE A 1 186 ? -2.797 -14.204 0.003 1.00 88.25 186 PHE A CA 1
ATOM 1441 C C . PHE A 1 186 ? -2.400 -14.934 -1.286 1.00 88.25 186 PHE A C 1
ATOM 1443 O O . PHE A 1 186 ? -1.238 -14.922 -1.676 1.00 88.25 186 PHE A O 1
ATOM 1450 N N . ARG A 1 187 ? -3.364 -15.540 -1.990 1.00 86.69 187 ARG A N 1
ATOM 1451 C CA . ARG A 1 187 ? -3.145 -16.085 -3.337 1.00 86.69 187 ARG A CA 1
ATOM 1452 C C . ARG A 1 187 ? -2.950 -14.986 -4.393 1.00 86.69 187 ARG A C 1
ATOM 1454 O O . ARG A 1 187 ? -2.334 -15.252 -5.422 1.00 86.69 187 ARG A O 1
ATOM 1461 N N . TYR A 1 188 ? -3.502 -13.790 -4.174 1.00 86.31 188 TYR A N 1
ATOM 1462 C CA . TYR A 1 188 ? -3.411 -12.664 -5.113 1.00 86.31 188 TYR A CA 1
ATOM 1463 C C . TYR A 1 188 ? -2.467 -11.561 -4.640 1.00 86.31 188 TYR A C 1
ATOM 1465 O O . TYR A 1 188 ? -1.769 -10.980 -5.460 1.00 86.31 188 TYR A O 1
ATOM 1473 N N . PHE A 1 189 ? -2.433 -11.278 -3.341 1.00 86.75 189 PHE A N 1
ATOM 1474 C CA . PHE A 1 189 ? -1.646 -10.184 -2.782 1.00 86.75 189 PHE A CA 1
ATOM 1475 C C . PHE A 1 189 ? -0.732 -10.720 -1.694 1.00 86.75 189 PHE A C 1
ATOM 1477 O O . PHE A 1 189 ? -1.196 -11.367 -0.759 1.00 86.75 189 PHE A O 1
ATOM 1484 N N . GLN A 1 190 ? 0.562 -10.425 -1.784 1.00 79.31 190 GLN A N 1
ATOM 1485 C CA . GLN A 1 190 ? 1.512 -10.859 -0.759 1.00 79.31 190 GLN A CA 1
ATOM 1486 C C . GLN A 1 190 ? 1.289 -10.127 0.570 1.00 79.31 190 GLN A C 1
ATOM 1488 O O . GLN A 1 190 ? 1.609 -10.647 1.636 1.00 79.31 190 GLN A O 1
ATOM 1493 N N . SER A 1 191 ? 0.720 -8.921 0.524 1.00 84.81 191 SER A N 1
ATOM 1494 C CA . SER A 1 191 ? 0.493 -8.096 1.705 1.00 84.81 191 SER A CA 1
ATOM 1495 C C . SER A 1 191 ? -0.673 -7.124 1.535 1.00 84.81 191 SER A C 1
ATOM 1497 O O . SER A 1 191 ? -1.131 -6.843 0.426 1.00 84.81 191 SER A O 1
ATOM 1499 N N . LYS A 1 192 ? -1.099 -6.513 2.649 1.00 89.38 192 LYS A N 1
ATOM 1500 C CA . LYS A 1 192 ? -2.035 -5.380 2.605 1.00 89.38 192 LYS A CA 1
ATOM 1501 C C . LYS A 1 192 ? -1.483 -4.180 1.822 1.00 89.38 192 LYS A C 1
ATOM 1503 O O . LYS A 1 192 ? -2.262 -3.452 1.220 1.00 89.38 192 LYS A O 1
ATOM 1508 N N . MET A 1 193 ? -0.161 -3.979 1.799 1.00 88.25 193 MET A N 1
ATOM 1509 C CA . MET A 1 193 ? 0.453 -2.888 1.033 1.00 88.25 193 MET A CA 1
ATOM 1510 C C . MET A 1 193 ? 0.241 -3.078 -0.468 1.00 88.25 193 MET A C 1
ATOM 1512 O O . MET A 1 193 ? -0.070 -2.107 -1.150 1.00 88.25 193 MET A O 1
ATOM 1516 N N . ASP A 1 194 ? 0.335 -4.318 -0.962 1.00 85.50 194 ASP A N 1
ATOM 1517 C CA . ASP A 1 194 ? 0.135 -4.615 -2.387 1.00 85.50 194 ASP A CA 1
ATOM 1518 C C . ASP A 1 194 ? -1.266 -4.247 -2.854 1.00 85.50 194 ASP A C 1
ATOM 1520 O O . ASP A 1 194 ? -1.451 -3.746 -3.958 1.00 85.50 194 ASP A O 1
ATOM 1524 N N . VAL A 1 195 ? -2.276 -4.455 -2.012 1.00 91.44 195 VAL A N 1
ATOM 1525 C CA . VAL A 1 195 ? -3.649 -4.097 -2.372 1.00 91.44 195 VAL A CA 1
ATOM 1526 C C . VAL A 1 195 ? -3.950 -2.614 -2.110 1.00 91.44 195 VAL A C 1
ATOM 1528 O O . VAL A 1 195 ? -4.620 -1.989 -2.927 1.00 91.44 195 VAL A O 1
ATOM 1531 N N . ILE A 1 196 ? -3.426 -2.011 -1.036 1.00 92.94 196 ILE A N 1
ATOM 1532 C CA . ILE A 1 196 ? -3.712 -0.610 -0.665 1.00 92.94 196 ILE A CA 1
ATOM 1533 C C . ILE A 1 196 ? -3.000 0.393 -1.586 1.00 92.94 196 ILE A C 1
ATOM 1535 O O . ILE A 1 196 ? -3.599 1.420 -1.920 1.00 92.94 196 ILE A O 1
ATOM 1539 N N . TYR A 1 197 ? -1.760 0.105 -1.992 1.00 90.81 197 TYR A N 1
ATOM 1540 C CA . TYR A 1 197 ? -0.896 1.028 -2.737 1.00 90.81 197 TYR A CA 1
ATOM 1541 C C . TYR A 1 197 ? -0.722 0.597 -4.186 1.00 90.81 197 TYR A C 1
ATOM 1543 O O . TYR A 1 197 ? -1.401 1.111 -5.057 1.00 90.81 197 TYR A O 1
ATOM 1551 N N . LEU A 1 198 ? 0.142 -0.371 -4.468 1.00 83.75 198 LEU A N 1
ATOM 1552 C CA . LEU A 1 198 ? 0.358 -0.861 -5.823 1.00 83.75 198 LEU A CA 1
ATOM 1553 C C . LEU A 1 198 ? 0.640 -2.353 -5.779 1.00 83.75 198 LEU A C 1
ATOM 1555 O O . LEU A 1 198 ? 1.385 -2.820 -4.927 1.00 83.75 198 LEU A O 1
ATOM 1559 N N . ASP A 1 199 ? 0.036 -3.087 -6.707 1.00 81.44 199 ASP A N 1
ATOM 1560 C CA . ASP A 1 199 ? 0.211 -4.531 -6.819 1.00 81.44 199 ASP A CA 1
ATOM 1561 C C . ASP A 1 199 ? 1.453 -4.791 -7.666 1.00 81.44 199 ASP A C 1
ATOM 1563 O O . ASP A 1 199 ? 1.377 -4.701 -8.891 1.00 81.44 199 ASP A O 1
ATOM 1567 N N . LEU A 1 200 ? 2.595 -5.054 -7.026 1.00 74.06 200 LEU A N 1
ATOM 1568 C CA . LEU A 1 200 ? 3.845 -5.241 -7.761 1.00 74.06 200 LEU A CA 1
ATOM 1569 C C . LEU A 1 200 ? 3.792 -6.511 -8.621 1.00 74.06 200 LEU A C 1
ATOM 1571 O O . LEU A 1 200 ? 4.112 -6.452 -9.801 1.00 74.06 200 LEU A O 1
ATOM 1575 N N . SER A 1 201 ? 3.328 -7.638 -8.075 1.00 76.00 201 SER A N 1
ATOM 1576 C CA . SER A 1 201 ? 3.360 -8.932 -8.768 1.00 76.00 201 SER A CA 1
ATOM 1577 C C . SER A 1 201 ? 2.486 -8.956 -10.023 1.00 76.00 201 SER A C 1
ATOM 1579 O O . SER A 1 201 ? 2.975 -9.230 -11.119 1.00 76.00 201 SER A O 1
ATOM 1581 N N . TYR A 1 202 ? 1.187 -8.674 -9.894 1.00 78.25 202 TYR A N 1
ATOM 1582 C CA . TYR A 1 202 ? 0.303 -8.708 -11.059 1.00 78.25 202 TYR A CA 1
ATOM 1583 C C . TYR A 1 202 ? 0.329 -7.400 -11.841 1.00 78.25 202 TYR A C 1
ATOM 1585 O O . TYR A 1 202 ? 0.098 -7.446 -13.039 1.00 78.25 202 TYR A O 1
ATOM 1593 N N . GLY A 1 203 ? 0.619 -6.253 -11.218 1.00 80.31 203 GLY A N 1
ATOM 1594 C CA . GLY A 1 203 ? 0.734 -4.983 -11.941 1.00 80.31 203 GLY A CA 1
ATOM 1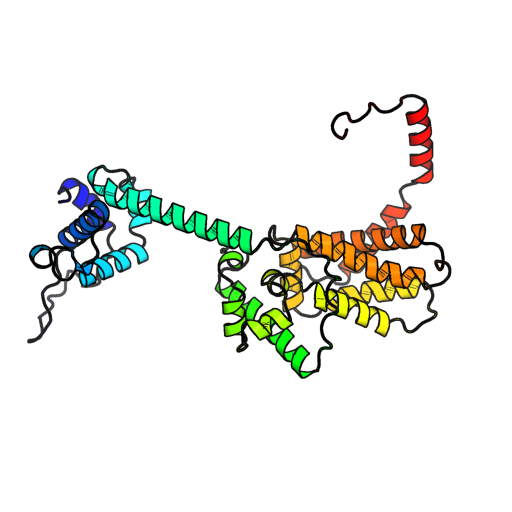595 C C . GLY A 1 203 ? 1.894 -4.981 -12.936 1.00 80.31 203 GLY A C 1
ATOM 1596 O O . GLY A 1 203 ? 1.694 -4.600 -14.085 1.00 80.31 203 GLY A O 1
ATOM 1597 N N . LEU A 1 204 ? 3.072 -5.480 -12.542 1.00 82.31 204 LEU A N 1
ATOM 1598 C CA . LEU A 1 204 ? 4.219 -5.613 -13.451 1.00 82.31 204 LEU A CA 1
ATOM 1599 C C . LEU A 1 204 ? 3.988 -6.693 -14.517 1.00 82.31 204 LEU A C 1
ATOM 1601 O O . LEU A 1 204 ? 4.348 -6.494 -15.675 1.00 82.31 204 LEU A O 1
ATOM 1605 N N . ARG A 1 205 ? 3.322 -7.805 -14.170 1.00 81.88 205 ARG A N 1
ATOM 1606 C CA . ARG A 1 205 ? 2.901 -8.802 -15.169 1.00 81.88 205 ARG A CA 1
ATOM 1607 C C . ARG A 1 205 ? 1.909 -8.206 -16.172 1.00 81.88 205 ARG A C 1
ATOM 1609 O O . ARG A 1 205 ? 2.068 -8.418 -17.368 1.00 81.88 205 ARG A O 1
ATOM 1616 N N . ASP A 1 206 ? 0.897 -7.479 -15.698 1.00 81.31 206 ASP A N 1
ATOM 1617 C CA . ASP A 1 206 ? -0.099 -6.804 -16.538 1.00 81.31 206 ASP A CA 1
ATOM 1618 C C . ASP A 1 206 ? 0.582 -5.786 -17.471 1.00 81.31 206 ASP A C 1
ATOM 1620 O O . ASP A 1 206 ? 0.261 -5.748 -18.657 1.00 81.31 206 ASP A O 1
ATOM 1624 N N . LEU A 1 207 ? 1.577 -5.044 -16.970 1.00 83.25 207 LEU A N 1
ATOM 1625 C CA . LEU A 1 207 ? 2.401 -4.129 -17.763 1.00 83.25 207 LEU A CA 1
ATOM 1626 C C . LEU A 1 207 ? 3.188 -4.857 -18.864 1.00 83.25 207 LEU A C 1
ATOM 1628 O O . LEU A 1 207 ? 3.140 -4.442 -20.019 1.00 83.25 207 LEU A O 1
ATOM 1632 N N . GLY A 1 208 ? 3.874 -5.954 -18.529 1.00 84.38 208 GLY A N 1
ATOM 1633 C CA . GLY A 1 208 ? 4.608 -6.764 -19.507 1.00 84.38 208 GLY A CA 1
ATOM 1634 C C . GLY A 1 208 ? 3.694 -7.363 -20.582 1.00 84.38 208 GLY A C 1
ATOM 1635 O O . GLY A 1 208 ? 3.992 -7.267 -21.769 1.00 84.38 208 GLY A O 1
ATOM 1636 N N . MET A 1 209 ? 2.533 -7.903 -20.188 1.00 83.31 209 MET A N 1
ATOM 1637 C CA . MET A 1 209 ? 1.537 -8.423 -21.135 1.00 83.31 209 MET A CA 1
ATOM 1638 C C . MET A 1 209 ? 0.990 -7.331 -22.058 1.00 83.31 209 MET A C 1
ATOM 1640 O O . MET A 1 209 ? 0.779 -7.582 -23.243 1.00 83.31 209 MET A O 1
ATOM 1644 N N . GLU A 1 210 ? 0.736 -6.132 -21.532 1.00 84.06 210 GLU A N 1
ATOM 1645 C CA . GLU A 1 210 ? 0.241 -5.011 -22.331 1.00 84.06 210 GLU A CA 1
ATOM 1646 C C . GLU A 1 210 ? 1.299 -4.512 -23.324 1.00 84.06 210 GLU A C 1
ATOM 1648 O O . GLU A 1 210 ? 0.974 -4.264 -24.488 1.00 84.06 210 GLU A O 1
ATOM 1653 N N . LEU A 1 211 ? 2.565 -4.456 -22.901 1.00 84.31 211 LEU A N 1
ATOM 1654 C CA . LEU A 1 211 ? 3.700 -4.141 -23.767 1.00 84.31 211 LEU A CA 1
ATOM 1655 C C . LEU A 1 211 ? 3.830 -5.162 -24.905 1.00 84.31 211 LEU A C 1
ATOM 1657 O O . LEU A 1 211 ? 3.912 -4.784 -26.075 1.00 84.31 211 LEU A O 1
ATOM 1661 N N . ASP A 1 212 ? 3.776 -6.452 -24.574 1.00 83.75 212 ASP A N 1
ATOM 1662 C CA . ASP A 1 212 ? 3.845 -7.549 -25.543 1.00 83.75 212 ASP A CA 1
ATOM 1663 C C . ASP A 1 212 ? 2.670 -7.522 -26.527 1.00 83.75 212 ASP A C 1
ATOM 1665 O O . ASP A 1 212 ? 2.851 -7.725 -27.730 1.00 83.75 212 ASP A O 1
ATOM 1669 N N . ARG A 1 213 ? 1.462 -7.220 -26.035 1.00 84.38 213 ARG A N 1
ATOM 1670 C CA . ARG A 1 213 ? 0.249 -7.095 -26.855 1.00 84.38 213 ARG A CA 1
ATOM 1671 C C . ARG A 1 213 ? 0.351 -5.942 -27.854 1.00 84.38 213 ARG A C 1
ATOM 1673 O O . ARG A 1 213 ? -0.128 -6.071 -28.980 1.00 84.38 213 ARG A O 1
ATOM 1680 N N . ARG A 1 214 ? 0.924 -4.807 -27.442 1.00 79.56 214 ARG A N 1
ATOM 1681 C CA . ARG A 1 214 ? 1.094 -3.615 -28.293 1.00 79.56 214 ARG A CA 1
ATOM 1682 C C . ARG A 1 214 ? 2.227 -3.766 -29.299 1.00 79.56 214 ARG A C 1
ATOM 1684 O O . ARG A 1 214 ? 2.189 -3.111 -30.339 1.00 79.56 214 ARG A O 1
ATOM 1691 N N . LEU A 1 215 ? 3.206 -4.621 -29.011 1.00 75.69 215 LEU A N 1
ATOM 1692 C CA . LEU A 1 215 ? 4.417 -4.744 -29.812 1.00 75.69 215 LEU A CA 1
ATOM 1693 C C . LEU A 1 215 ? 4.736 -6.194 -30.231 1.00 75.69 215 LEU A C 1
ATOM 1695 O O . LEU A 1 215 ? 5.747 -6.762 -29.800 1.00 75.69 215 LEU A O 1
ATOM 1699 N N . PRO A 1 216 ? 3.928 -6.803 -31.117 1.00 68.56 216 PRO A N 1
ATOM 1700 C CA . PRO A 1 216 ? 4.237 -8.117 -31.668 1.00 68.56 216 PRO A CA 1
ATOM 1701 C C . PRO A 1 216 ? 5.390 -8.011 -32.689 1.00 68.56 216 PRO A C 1
ATOM 1703 O O . PRO A 1 216 ? 5.149 -7.591 -33.813 1.00 68.56 216 PRO A O 1
ATOM 1706 N N . HIS A 1 217 ? 6.611 -8.362 -32.250 1.00 71.06 217 HIS A N 1
ATOM 1707 C CA . HIS A 1 217 ? 7.900 -8.585 -32.957 1.00 71.06 217 HIS A CA 1
ATOM 1708 C C . HIS A 1 217 ? 8.365 -7.599 -34.071 1.00 71.06 217 HIS A C 1
ATOM 1710 O O . HIS A 1 217 ? 7.581 -6.998 -34.795 1.00 71.06 217 HIS A O 1
ATOM 1716 N N . ASP A 1 218 ? 9.691 -7.436 -34.193 1.00 70.56 218 ASP A N 1
ATOM 1717 C CA . ASP A 1 218 ? 10.405 -6.674 -35.241 1.00 70.56 218 ASP A CA 1
ATOM 1718 C C . ASP A 1 218 ? 9.879 -5.255 -35.515 1.00 70.56 218 ASP A C 1
ATOM 1720 O O . ASP A 1 218 ? 9.616 -4.855 -36.652 1.00 70.56 218 ASP A O 1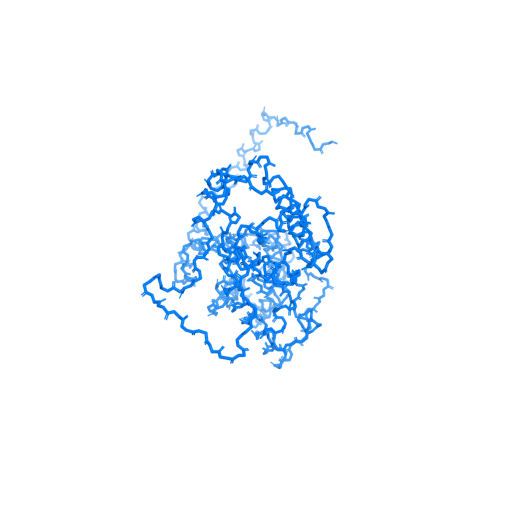
ATOM 1724 N N . LYS A 1 219 ? 9.718 -4.467 -34.449 1.00 75.38 219 LYS A N 1
ATOM 1725 C CA . LYS A 1 219 ? 9.303 -3.065 -34.547 1.00 75.38 219 LYS A CA 1
ATOM 1726 C C . LYS A 1 219 ? 10.495 -2.138 -34.298 1.00 75.38 219 LYS A C 1
ATOM 1728 O O . LYS A 1 219 ? 11.339 -2.461 -33.466 1.00 75.38 219 LYS A O 1
ATOM 1733 N N . PRO A 1 220 ? 10.555 -0.967 -34.960 1.00 77.62 220 PRO A N 1
ATOM 1734 C CA . PRO A 1 220 ? 11.563 0.044 -34.654 1.00 77.62 220 PRO A CA 1
ATOM 1735 C C . PRO A 1 220 ? 11.573 0.394 -33.163 1.00 77.62 220 PRO A C 1
ATOM 1737 O O . PRO A 1 220 ? 10.517 0.393 -32.527 1.00 77.62 220 PRO A O 1
ATOM 1740 N N . VAL A 1 221 ? 12.741 0.750 -32.616 1.00 72.12 221 VAL A N 1
ATOM 1741 C CA . VAL A 1 221 ? 12.877 1.112 -31.192 1.00 72.12 221 VAL A CA 1
ATOM 1742 C C . VAL A 1 221 ? 11.864 2.170 -30.750 1.00 72.12 221 VAL A C 1
ATOM 1744 O O . VAL A 1 221 ? 11.310 2.068 -29.664 1.00 72.12 221 VAL A O 1
ATOM 1747 N N . GLU A 1 222 ? 11.554 3.141 -31.606 1.00 75.56 222 GLU A N 1
ATOM 1748 C CA . GLU A 1 222 ? 10.566 4.186 -31.335 1.00 75.56 222 GLU A CA 1
ATOM 1749 C C . GLU A 1 222 ? 9.202 3.601 -30.939 1.00 75.56 222 GLU A C 1
ATOM 1751 O O . GLU A 1 222 ? 8.580 4.041 -29.975 1.00 75.56 222 GLU A O 1
ATOM 1756 N N . GLN A 1 223 ? 8.774 2.533 -31.612 1.00 76.94 223 GLN A N 1
ATOM 1757 C CA . GLN A 1 223 ? 7.519 1.854 -31.303 1.00 76.94 223 GLN A CA 1
ATOM 1758 C C . GLN A 1 223 ? 7.580 1.111 -29.964 1.00 76.94 223 GLN A C 1
ATOM 1760 O O . GLN A 1 223 ? 6.565 1.017 -29.279 1.00 76.94 223 GLN A O 1
ATOM 1765 N N . VAL A 1 224 ? 8.758 0.629 -29.549 1.00 77.81 224 VAL A N 1
ATOM 1766 C CA . VAL A 1 224 ? 8.965 0.071 -28.199 1.00 77.81 224 VAL A CA 1
ATOM 1767 C C . VAL A 1 224 ? 8.731 1.147 -27.146 1.00 77.81 224 VAL A C 1
ATOM 1769 O O . VAL A 1 224 ? 8.036 0.900 -26.162 1.00 77.81 224 VAL A O 1
ATOM 1772 N N . LEU A 1 225 ? 9.278 2.344 -27.367 1.00 78.38 225 LEU A N 1
ATOM 1773 C CA . LEU A 1 225 ? 9.136 3.473 -26.450 1.00 78.38 225 LEU A CA 1
ATOM 1774 C C . LEU A 1 225 ? 7.670 3.916 -26.350 1.00 78.38 225 LEU A C 1
ATOM 1776 O O . LEU A 1 225 ? 7.136 4.023 -25.248 1.00 78.38 225 LEU A O 1
ATOM 1780 N N . ILE A 1 226 ? 6.983 4.077 -27.485 1.00 79.06 226 ILE A N 1
ATOM 1781 C CA . ILE A 1 226 ? 5.548 4.410 -27.523 1.00 79.06 226 ILE A CA 1
ATOM 1782 C C . ILE A 1 226 ? 4.714 3.330 -26.817 1.00 79.06 226 ILE A C 1
ATOM 1784 O O . ILE A 1 226 ? 3.826 3.636 -26.012 1.00 79.06 226 ILE A O 1
ATOM 1788 N N . ALA A 1 227 ? 4.995 2.053 -27.088 1.00 81.56 227 ALA A N 1
ATOM 1789 C CA . ALA A 1 227 ? 4.293 0.943 -26.454 1.00 81.56 227 ALA A CA 1
ATOM 1790 C C . ALA A 1 227 ? 4.514 0.932 -24.936 1.00 81.56 227 ALA A C 1
ATOM 1792 O O . ALA A 1 227 ? 3.558 0.720 -24.193 1.00 81.56 227 ALA A O 1
ATOM 1793 N N . TRP A 1 228 ? 5.728 1.224 -24.466 1.00 83.38 228 TRP A N 1
ATOM 1794 C CA . TRP A 1 228 ? 6.035 1.350 -23.043 1.00 83.38 228 TRP A CA 1
ATOM 1795 C C . TRP A 1 228 ? 5.207 2.445 -22.372 1.00 83.38 228 TRP A C 1
ATOM 1797 O O . TRP A 1 228 ? 4.437 2.147 -21.459 1.00 83.38 228 TRP A O 1
ATOM 1807 N N . PHE A 1 229 ? 5.274 3.676 -22.886 1.00 78.44 229 PHE A N 1
ATOM 1808 C CA . PHE A 1 229 ? 4.538 4.814 -22.328 1.00 78.44 229 PHE A CA 1
ATOM 1809 C C . PHE A 1 229 ? 3.027 4.574 -22.290 1.00 78.44 229 PHE A C 1
ATOM 1811 O O . PHE A 1 229 ? 2.353 4.833 -21.289 1.00 78.44 229 PHE A O 1
ATOM 1818 N N . THR A 1 230 ? 2.476 4.032 -23.373 1.00 79.00 230 THR A N 1
ATOM 1819 C CA . THR A 1 230 ? 1.039 3.757 -23.437 1.00 79.00 230 THR A CA 1
ATOM 1820 C C . THR A 1 230 ? 0.619 2.587 -22.541 1.00 79.00 230 THR A C 1
ATOM 1822 O O . THR A 1 230 ? -0.495 2.597 -22.015 1.00 79.00 230 THR A O 1
ATOM 1825 N N . SER A 1 231 ? 1.500 1.609 -22.302 1.00 82.25 231 SER A N 1
ATOM 1826 C CA . SER A 1 231 ? 1.244 0.513 -21.355 1.00 82.25 231 SER A CA 1
ATOM 1827 C C . SER A 1 231 ? 1.283 0.992 -19.904 1.00 82.25 231 SER A C 1
ATOM 1829 O O . SER A 1 231 ? 0.467 0.557 -19.094 1.00 82.25 231 SER A O 1
ATOM 1831 N N . THR A 1 232 ? 2.166 1.934 -19.565 1.00 80.00 232 THR A N 1
ATOM 1832 C CA . THR A 1 232 ? 2.209 2.520 -18.216 1.00 80.00 232 THR A CA 1
ATOM 1833 C C . THR A 1 232 ? 0.993 3.400 -17.937 1.00 80.00 232 THR A C 1
ATOM 1835 O O . THR A 1 232 ? 0.409 3.312 -16.859 1.00 80.00 232 THR A O 1
ATOM 1838 N N . LEU A 1 233 ? 0.524 4.157 -18.937 1.00 77.44 233 LEU A N 1
ATOM 1839 C CA . LEU A 1 233 ? -0.746 4.890 -18.861 1.00 77.44 233 LEU A CA 1
ATOM 1840 C C . LEU A 1 233 ? -1.951 3.965 -18.640 1.00 77.44 233 LEU A C 1
ATOM 1842 O O . LEU A 1 233 ? -2.881 4.308 -17.911 1.00 77.44 233 LEU A O 1
ATOM 1846 N N . ALA A 1 234 ? -1.928 2.754 -19.206 1.00 78.56 234 ALA A N 1
ATOM 1847 C CA . ALA A 1 234 ? -2.990 1.771 -18.998 1.00 78.56 234 ALA A CA 1
ATOM 1848 C C . ALA A 1 234 ? -3.201 1.427 -17.507 1.00 78.56 234 ALA A C 1
ATOM 1850 O O . ALA A 1 234 ? -4.319 1.109 -17.093 1.00 78.56 234 ALA A O 1
ATOM 1851 N N . MET A 1 235 ? -2.161 1.543 -16.672 1.00 78.00 235 MET A N 1
ATOM 1852 C CA . MET A 1 235 ? -2.245 1.246 -15.239 1.00 78.00 235 MET A CA 1
ATOM 1853 C C . MET A 1 235 ? -3.125 2.249 -14.475 1.00 78.00 235 MET A C 1
ATOM 1855 O O . MET A 1 235 ? -3.762 1.868 -13.488 1.00 78.00 235 MET A O 1
ATOM 1859 N N . THR A 1 236 ? -3.232 3.495 -14.949 1.00 77.81 236 THR A N 1
ATOM 1860 C CA . THR A 1 236 ? -3.984 4.593 -14.312 1.00 77.81 236 THR A CA 1
ATOM 1861 C C . THR A 1 236 ? -5.369 4.824 -14.931 1.00 77.81 236 THR A C 1
ATOM 1863 O O . THR A 1 236 ? -6.039 5.808 -14.614 1.00 77.81 236 THR A O 1
ATOM 1866 N N . HIS A 1 237 ? -5.866 3.901 -15.766 1.00 77.69 237 HIS A N 1
ATOM 1867 C CA . HIS A 1 237 ? -7.170 4.044 -16.431 1.00 77.69 237 HIS A CA 1
ATOM 1868 C C . HIS A 1 237 ? -8.371 4.092 -15.469 1.00 77.69 237 HIS A C 1
ATOM 1870 O O . HIS A 1 237 ? -9.355 4.777 -15.752 1.00 77.69 237 HIS A O 1
ATOM 1876 N N . SER A 1 238 ? -8.312 3.387 -14.333 1.00 83.94 238 SER A N 1
ATOM 1877 C CA . SER A 1 238 ? -9.399 3.373 -13.342 1.00 83.94 238 SER A CA 1
ATOM 1878 C C . SER A 1 238 ? -9.148 4.350 -12.195 1.00 83.94 238 SER A C 1
ATOM 1880 O O . SER A 1 238 ? -8.012 4.529 -11.764 1.00 83.94 238 SER A O 1
ATOM 1882 N N . GLU A 1 239 ? -10.219 4.939 -11.660 1.00 85.56 239 GLU A N 1
ATOM 1883 C CA . GLU A 1 239 ? -10.161 5.848 -10.505 1.00 85.56 239 GLU A CA 1
ATOM 1884 C C . GLU A 1 239 ? -9.520 5.183 -9.278 1.00 85.56 239 GLU A C 1
ATOM 1886 O O . GLU A 1 239 ? -8.609 5.740 -8.674 1.00 85.56 239 GLU A O 1
ATOM 1891 N N . ILE A 1 240 ? -9.895 3.931 -9.001 1.00 89.12 240 ILE A N 1
ATOM 1892 C CA . ILE A 1 240 ? -9.307 3.118 -7.928 1.00 89.12 240 ILE A CA 1
ATOM 1893 C C . ILE A 1 240 ? -7.787 3.001 -8.090 1.00 89.12 240 ILE A C 1
ATOM 1895 O O . ILE A 1 240 ? -7.046 3.200 -7.128 1.00 89.12 240 ILE A O 1
ATOM 1899 N N . ASN A 1 241 ? -7.294 2.698 -9.298 1.00 85.81 241 ASN A N 1
ATOM 1900 C CA . ASN A 1 241 ? -5.851 2.634 -9.524 1.00 85.81 241 ASN A CA 1
ATOM 1901 C C . ASN A 1 241 ? -5.192 4.008 -9.434 1.00 85.81 241 ASN A C 1
ATOM 1903 O O . ASN A 1 241 ? -4.078 4.083 -8.928 1.00 85.81 241 ASN A O 1
ATOM 1907 N N . ARG A 1 242 ? -5.858 5.087 -9.864 1.00 87.00 242 ARG A N 1
ATOM 1908 C CA . ARG A 1 242 ? -5.322 6.442 -9.691 1.00 87.00 242 ARG A CA 1
ATOM 1909 C C . ARG A 1 242 ? -5.134 6.785 -8.218 1.00 87.00 242 ARG A C 1
ATOM 1911 O O . ARG A 1 242 ? -4.071 7.260 -7.837 1.00 87.00 242 ARG A O 1
ATOM 1918 N N . ASP A 1 243 ? -6.109 6.469 -7.372 1.00 88.44 243 ASP A N 1
ATOM 1919 C CA . ASP A 1 243 ? -6.006 6.725 -5.934 1.00 88.44 243 ASP A CA 1
ATOM 1920 C C . ASP A 1 243 ? -4.915 5.900 -5.266 1.00 88.44 243 ASP A C 1
ATOM 1922 O O . ASP A 1 243 ? -4.142 6.403 -4.451 1.00 88.44 243 ASP A O 1
ATOM 1926 N N . ARG A 1 244 ? -4.855 4.621 -5.628 1.00 90.88 244 ARG A N 1
ATOM 1927 C CA . ARG A 1 244 ? -3.810 3.679 -5.227 1.00 90.88 244 ARG A CA 1
ATOM 1928 C C . ARG A 1 244 ? -2.418 4.194 -5.584 1.00 90.88 244 ARG A C 1
ATOM 1930 O O . ARG A 1 244 ? -1.547 4.265 -4.717 1.00 90.88 244 ARG A O 1
ATOM 1937 N N . MET A 1 245 ? -2.249 4.638 -6.825 1.00 86.88 245 MET A N 1
ATOM 1938 C CA . MET A 1 245 ? -0.984 5.145 -7.333 1.00 86.88 245 MET A CA 1
ATOM 1939 C C . MET A 1 245 ? -0.609 6.475 -6.672 1.00 86.88 245 MET A C 1
ATOM 1941 O O . MET A 1 245 ? 0.509 6.616 -6.189 1.00 86.88 245 MET A O 1
ATOM 1945 N N . ARG A 1 246 ? -1.561 7.398 -6.498 1.00 87.69 246 ARG A N 1
ATOM 1946 C CA . ARG A 1 246 ? -1.345 8.642 -5.745 1.00 87.69 246 ARG A CA 1
ATOM 1947 C C . ARG A 1 246 ? -0.840 8.367 -4.329 1.00 87.69 246 ARG A C 1
ATOM 1949 O O . ARG A 1 246 ? 0.177 8.921 -3.924 1.00 87.69 246 ARG A O 1
ATOM 1956 N N . ARG A 1 247 ? -1.494 7.447 -3.607 1.00 90.62 247 ARG A N 1
ATOM 1957 C CA . ARG A 1 247 ? -1.059 7.026 -2.265 1.00 90.62 247 ARG A CA 1
ATOM 1958 C C . ARG A 1 247 ? 0.342 6.420 -2.273 1.00 90.62 247 ARG A C 1
ATOM 1960 O O . ARG A 1 247 ? 1.122 6.700 -1.372 1.00 90.62 247 ARG A O 1
ATOM 1967 N N . ALA A 1 248 ? 0.666 5.596 -3.267 1.00 89.62 248 ALA A N 1
ATOM 1968 C CA . ALA A 1 248 ? 1.979 4.965 -3.379 1.00 89.62 248 ALA A CA 1
ATOM 1969 C C . ALA A 1 248 ? 3.121 5.987 -3.551 1.00 89.62 248 ALA A C 1
ATOM 1971 O O . ALA A 1 248 ? 4.233 5.730 -3.095 1.00 89.62 248 ALA A O 1
ATOM 1972 N N . TYR A 1 249 ? 2.837 7.139 -4.166 1.00 88.12 249 TYR A N 1
ATOM 1973 C CA . TYR A 1 249 ? 3.797 8.227 -4.372 1.00 88.12 249 TYR A CA 1
ATOM 1974 C C . TYR A 1 249 ? 3.837 9.252 -3.231 1.00 88.12 249 TYR A C 1
ATOM 1976 O O . TYR A 1 249 ? 4.858 9.908 -3.053 1.00 88.12 249 TYR A O 1
ATOM 1984 N N . SER A 1 250 ? 2.772 9.373 -2.433 1.00 85.31 250 SER A N 1
ATOM 1985 C CA . SER A 1 250 ? 2.707 10.325 -1.315 1.00 85.31 250 SER A CA 1
ATOM 1986 C C . SER A 1 250 ? 2.971 9.702 0.062 1.00 85.31 250 SER A C 1
ATOM 1988 O O . SER A 1 250 ? 3.193 10.429 1.028 1.00 85.31 250 SER A O 1
ATOM 1990 N N . SER A 1 251 ? 2.885 8.373 0.194 1.00 87.38 251 SER A N 1
ATOM 1991 C CA . SER A 1 251 ? 2.947 7.692 1.491 1.00 87.38 251 SER A CA 1
ATOM 1992 C C . SER A 1 251 ? 4.363 7.237 1.864 1.00 87.38 251 SER A C 1
ATOM 1994 O O . SER A 1 251 ? 5.004 6.515 1.091 1.00 87.38 251 SER A O 1
ATOM 1996 N N . PRO A 1 252 ? 4.828 7.509 3.100 1.00 83.81 252 PRO A N 1
ATOM 1997 C CA . PRO A 1 252 ? 6.071 6.931 3.605 1.00 83.81 252 PRO A CA 1
ATOM 1998 C C . PRO A 1 252 ? 6.006 5.399 3.737 1.00 83.81 252 PRO A C 1
ATOM 2000 O O . PRO A 1 252 ? 7.047 4.741 3.749 1.00 83.81 252 PRO A O 1
ATOM 2003 N N . ASN A 1 253 ? 4.805 4.808 3.796 1.00 83.56 253 ASN A N 1
ATOM 2004 C CA . ASN A 1 253 ? 4.610 3.365 3.956 1.00 83.56 253 ASN A CA 1
ATOM 2005 C C . ASN A 1 253 ? 4.972 2.558 2.698 1.00 83.56 253 ASN A C 1
ATOM 2007 O O . ASN A 1 253 ? 5.089 1.335 2.776 1.00 83.56 253 ASN A O 1
ATOM 2011 N N . PHE A 1 254 ? 5.162 3.215 1.547 1.00 86.25 254 PHE A N 1
ATOM 2012 C CA . PHE A 1 254 ? 5.417 2.539 0.274 1.00 86.25 254 PHE A CA 1
ATOM 2013 C C . PHE A 1 254 ? 6.772 2.875 -0.370 1.00 86.25 254 PHE A C 1
ATOM 2015 O O . PHE A 1 254 ? 7.128 2.261 -1.371 1.00 86.25 254 PHE A O 1
ATOM 2022 N N . LEU A 1 255 ? 7.584 3.763 0.218 1.00 84.69 255 LEU A N 1
ATOM 2023 C CA . LEU A 1 255 ? 8.839 4.248 -0.386 1.00 84.69 255 LEU A CA 1
ATOM 2024 C C . LEU A 1 255 ? 9.788 3.127 -0.844 1.00 84.69 255 LEU A C 1
ATOM 2026 O O . LEU A 1 255 ? 10.247 3.121 -1.984 1.00 84.69 255 LEU A O 1
ATOM 2030 N N . ALA A 1 256 ? 10.044 2.135 0.013 1.00 82.75 256 ALA A N 1
ATOM 2031 C CA . ALA A 1 256 ? 10.935 1.028 -0.338 1.00 82.75 256 ALA A CA 1
ATOM 2032 C C . ALA A 1 256 ? 10.363 0.147 -1.466 1.00 82.75 256 ALA A C 1
ATOM 2034 O O . ALA A 1 256 ? 11.099 -0.324 -2.332 1.00 82.75 256 ALA A O 1
ATOM 2035 N N . ARG A 1 257 ? 9.037 -0.048 -1.489 1.00 82.44 257 ARG A N 1
ATOM 2036 C CA . ARG A 1 257 ? 8.356 -0.816 -2.541 1.00 82.44 257 ARG A CA 1
ATOM 2037 C C . ARG A 1 257 ? 8.270 -0.049 -3.858 1.00 82.44 257 ARG A C 1
ATOM 2039 O O . ARG A 1 257 ? 8.399 -0.678 -4.901 1.00 82.44 257 ARG A O 1
ATOM 2046 N N . ARG A 1 258 ? 8.131 1.280 -3.827 1.00 85.62 258 ARG A N 1
ATOM 2047 C CA . ARG A 1 258 ? 8.265 2.142 -5.012 1.00 85.62 258 ARG A CA 1
ATOM 2048 C C . ARG A 1 258 ? 9.631 1.935 -5.669 1.00 85.62 258 ARG A C 1
ATOM 2050 O O . ARG A 1 258 ? 9.675 1.685 -6.865 1.00 85.62 258 ARG A O 1
ATOM 2057 N N . GLY A 1 259 ? 10.715 1.916 -4.886 1.00 85.94 259 GLY A N 1
ATOM 2058 C CA . GLY A 1 259 ? 12.061 1.618 -5.395 1.00 85.94 259 GLY A CA 1
ATOM 2059 C C . GLY A 1 259 ? 12.143 0.281 -6.141 1.00 85.94 259 GLY A C 1
ATOM 2060 O O . GLY A 1 259 ? 12.624 0.230 -7.271 1.00 85.94 259 GLY A O 1
ATOM 2061 N N . LEU A 1 260 ? 11.600 -0.792 -5.555 1.00 84.31 260 LEU A N 1
ATOM 2062 C CA . LEU A 1 260 ? 11.556 -2.100 -6.219 1.00 84.31 260 LEU A CA 1
ATOM 2063 C C . LEU A 1 260 ? 10.683 -2.090 -7.482 1.00 84.31 260 LEU A C 1
ATOM 2065 O O . LEU A 1 260 ? 11.067 -2.669 -8.493 1.00 84.31 260 LEU A O 1
ATOM 2069 N N . PHE A 1 261 ? 9.529 -1.420 -7.447 1.00 84.06 261 PHE A N 1
ATOM 2070 C CA . PHE A 1 261 ? 8.662 -1.278 -8.616 1.00 84.06 261 PHE A CA 1
ATOM 2071 C C . PHE A 1 261 ? 9.391 -0.591 -9.778 1.00 84.06 261 PHE A C 1
ATOM 2073 O O . PHE A 1 261 ? 9.343 -1.093 -10.899 1.00 84.06 261 PHE A O 1
ATOM 2080 N N . ILE A 1 262 ? 10.116 0.499 -9.508 1.00 86.38 262 ILE A N 1
ATOM 2081 C CA . ILE A 1 262 ? 10.921 1.207 -10.513 1.00 86.38 262 ILE A CA 1
ATOM 2082 C C . ILE A 1 262 ? 11.979 0.263 -11.098 1.00 86.38 262 ILE A C 1
ATOM 2084 O O . ILE A 1 262 ? 12.051 0.116 -12.317 1.00 86.38 262 ILE A O 1
ATOM 2088 N N . MET A 1 263 ? 12.743 -0.437 -10.251 1.00 86.56 263 MET A N 1
ATOM 2089 C CA . MET A 1 263 ? 13.804 -1.354 -10.695 1.00 86.56 263 MET A CA 1
ATOM 2090 C C . MET A 1 263 ? 13.283 -2.528 -11.541 1.00 86.56 263 MET A C 1
ATOM 2092 O O . MET A 1 263 ? 13.887 -2.883 -12.557 1.00 86.56 263 MET A O 1
ATOM 2096 N N . GLU A 1 264 ? 12.160 -3.135 -11.160 1.00 85.44 264 GLU A N 1
ATOM 2097 C CA . GLU A 1 264 ? 11.571 -4.228 -11.944 1.00 85.44 264 GLU A CA 1
ATOM 2098 C C . GLU A 1 264 ? 10.930 -3.717 -13.237 1.00 85.44 264 GLU A C 1
ATOM 2100 O O . GLU A 1 264 ? 11.082 -4.336 -14.289 1.00 85.44 264 GLU A O 1
ATOM 2105 N N . SER A 1 265 ? 10.272 -2.552 -13.201 1.00 85.25 265 SER A N 1
ATOM 2106 C CA . SER A 1 265 ? 9.737 -1.922 -14.413 1.00 85.25 265 SER A CA 1
ATOM 2107 C C . SER A 1 265 ? 10.855 -1.635 -15.426 1.00 85.25 265 SER A C 1
ATOM 2109 O O . SER A 1 265 ? 10.721 -1.967 -16.604 1.00 85.25 265 SER A O 1
ATOM 2111 N N . GLN A 1 266 ? 12.009 -1.146 -14.954 1.00 89.19 266 GLN A N 1
ATOM 2112 C CA . GLN A 1 266 ? 13.212 -0.958 -15.762 1.00 89.19 266 GLN A CA 1
ATOM 2113 C C . GLN A 1 266 ? 13.682 -2.278 -16.391 1.00 89.19 266 GLN A C 1
ATOM 2115 O O . GLN A 1 266 ? 14.108 -2.292 -17.545 1.00 89.19 266 GLN A O 1
ATOM 2120 N N . SER A 1 267 ? 13.601 -3.386 -15.654 1.00 88.62 267 SER A N 1
ATOM 2121 C CA . SER A 1 267 ? 14.024 -4.704 -16.142 1.00 88.62 267 SER A CA 1
ATOM 2122 C C . SER A 1 267 ? 13.130 -5.218 -17.277 1.00 88.62 267 SER A C 1
ATOM 2124 O O . SER A 1 267 ? 13.648 -5.772 -18.248 1.00 88.62 267 SER A O 1
ATOM 2126 N N . ILE A 1 268 ? 11.818 -4.954 -17.221 1.00 87.12 268 ILE A N 1
ATOM 2127 C CA . ILE A 1 268 ? 10.862 -5.315 -18.286 1.00 87.12 268 ILE A CA 1
ATOM 2128 C C . ILE A 1 268 ? 11.224 -4.624 -19.606 1.00 87.12 268 ILE A C 1
ATOM 2130 O O . ILE A 1 268 ? 11.348 -5.278 -20.647 1.00 87.12 268 ILE A O 1
ATOM 2134 N N . ILE A 1 269 ? 11.420 -3.302 -19.583 1.00 86.75 269 ILE A N 1
ATOM 2135 C CA . ILE A 1 269 ? 11.783 -2.570 -20.802 1.00 86.75 269 ILE A CA 1
ATOM 2136 C C . ILE A 1 269 ? 13.203 -2.905 -21.272 1.00 86.75 269 ILE A C 1
ATOM 2138 O O . ILE A 1 269 ? 13.425 -3.027 -22.477 1.00 86.75 269 ILE A O 1
ATOM 2142 N N . PHE A 1 270 ? 14.141 -3.140 -20.352 1.00 90.00 270 PHE A N 1
ATOM 2143 C CA . PHE A 1 270 ? 15.494 -3.583 -20.686 1.00 90.00 270 PHE A CA 1
ATOM 2144 C C . PHE A 1 270 ? 15.485 -4.894 -21.475 1.00 90.00 270 PHE A C 1
ATOM 2146 O O . PHE A 1 270 ? 16.150 -4.992 -22.512 1.00 90.00 270 PHE A O 1
ATOM 2153 N N . GLU A 1 271 ? 14.726 -5.890 -21.011 1.00 87.06 271 GLU A N 1
ATOM 2154 C CA . GLU A 1 271 ? 14.603 -7.183 -21.686 1.00 87.06 271 GLU A CA 1
ATOM 2155 C C . GLU A 1 271 ? 14.029 -7.012 -23.098 1.00 87.06 271 GLU A C 1
ATOM 2157 O O . GLU A 1 271 ? 14.531 -7.608 -24.056 1.00 87.06 271 GLU A O 1
ATOM 2162 N N . ARG A 1 272 ? 13.016 -6.148 -23.252 1.00 85.06 272 ARG A N 1
ATOM 2163 C CA . ARG A 1 272 ? 12.413 -5.858 -24.558 1.00 85.06 272 ARG A CA 1
ATOM 2164 C C . ARG A 1 272 ? 13.360 -5.114 -25.495 1.00 85.06 272 ARG A C 1
ATOM 2166 O O . ARG A 1 272 ? 13.502 -5.545 -26.638 1.00 85.06 272 ARG A O 1
ATOM 2173 N N . LEU A 1 273 ? 14.037 -4.064 -25.032 1.00 85.12 273 LEU A N 1
ATOM 2174 C CA . LEU A 1 273 ? 15.005 -3.302 -25.832 1.00 85.12 273 LEU A CA 1
ATOM 2175 C C . LEU A 1 273 ? 16.186 -4.166 -26.281 1.00 85.12 273 LEU A C 1
ATOM 2177 O O . LEU A 1 273 ? 16.598 -4.085 -27.435 1.00 85.12 273 LEU A O 1
ATOM 2181 N N . SER A 1 274 ? 16.670 -5.054 -25.410 1.00 87.81 274 SER A N 1
ATOM 2182 C CA . SER A 1 274 ? 17.805 -5.943 -25.707 1.00 87.81 274 SER A CA 1
ATOM 2183 C C . SER A 1 274 ? 17.530 -6.932 -26.846 1.00 87.81 274 SER A C 1
ATOM 2185 O O . SER A 1 274 ? 18.465 -7.528 -27.380 1.00 87.81 274 SER A O 1
ATOM 2187 N N . ARG A 1 275 ? 16.259 -7.121 -27.224 1.00 84.19 275 ARG A N 1
ATOM 2188 C CA . ARG A 1 275 ? 15.829 -7.983 -28.335 1.00 84.19 275 ARG A CA 1
ATOM 2189 C C . ARG A 1 275 ? 15.581 -7.219 -29.641 1.00 84.19 275 ARG A C 1
ATOM 2191 O O . ARG A 1 275 ? 15.296 -7.862 -30.644 1.00 84.19 275 ARG A O 1
ATOM 2198 N N . GLN A 1 276 ? 15.659 -5.886 -29.644 1.00 80.12 276 GLN A N 1
ATOM 2199 C CA . GLN A 1 276 ? 15.305 -5.045 -30.794 1.00 80.12 276 GLN A CA 1
ATOM 2200 C C . GLN A 1 276 ? 16.543 -4.430 -31.447 1.00 80.12 276 GLN A C 1
ATOM 2202 O O . GLN A 1 276 ? 17.454 -3.966 -30.764 1.00 80.12 276 GLN A O 1
ATOM 2207 N N . GLN A 1 277 ? 16.571 -4.382 -32.778 1.00 79.62 277 GLN A N 1
ATOM 2208 C CA . GLN A 1 277 ? 17.606 -3.655 -33.519 1.00 79.62 277 GLN A CA 1
ATOM 2209 C C . GLN A 1 277 ? 17.415 -2.130 -33.372 1.00 79.62 277 GLN A C 1
ATOM 2211 O O . GLN A 1 277 ? 16.271 -1.670 -33.313 1.00 79.62 277 GLN A O 1
ATOM 2216 N N . PRO A 1 278 ? 18.497 -1.323 -33.317 1.00 79.00 278 PRO A N 1
ATOM 2217 C CA . PRO A 1 278 ? 19.920 -1.699 -33.381 1.00 79.00 278 PRO A CA 1
ATOM 2218 C C . PRO A 1 278 ? 20.531 -2.124 -32.028 1.00 79.00 278 PRO A C 1
ATOM 2220 O O . PRO A 1 278 ? 21.729 -2.376 -31.928 1.00 79.00 278 PRO A O 1
ATOM 2223 N N . TYR A 1 279 ? 19.736 -2.176 -30.957 1.00 81.31 279 TYR A N 1
ATOM 2224 C CA . TYR A 1 279 ? 20.229 -2.361 -29.589 1.00 81.31 279 TYR A CA 1
ATOM 2225 C C . TYR A 1 279 ? 20.466 -3.819 -29.185 1.00 81.31 279 TYR A C 1
ATOM 2227 O O . TYR A 1 279 ? 21.008 -4.073 -28.107 1.00 81.31 279 TYR A O 1
ATOM 2235 N N . SER A 1 280 ? 20.134 -4.786 -30.042 1.00 78.94 280 SER A N 1
ATOM 2236 C CA . SER A 1 280 ? 20.481 -6.188 -29.817 1.00 78.94 280 SER A CA 1
ATOM 2237 C C . SER A 1 280 ? 21.992 -6.329 -29.611 1.00 78.94 280 SER A C 1
ATOM 2239 O O . SER A 1 280 ? 22.774 -5.878 -30.446 1.00 78.94 280 SER A O 1
ATOM 2241 N N . GLY A 1 281 ? 22.408 -6.905 -28.480 1.00 75.69 281 GLY A N 1
ATOM 2242 C CA . GLY A 1 281 ? 23.822 -7.016 -28.092 1.00 75.69 281 GLY A CA 1
ATOM 2243 C C . GLY A 1 281 ? 24.426 -5.776 -27.409 1.00 75.69 281 GLY A C 1
ATOM 2244 O O . GLY A 1 281 ? 25.531 -5.861 -26.877 1.00 75.69 281 GLY A O 1
ATOM 2245 N N . HIS A 1 282 ? 23.705 -4.652 -27.322 1.00 82.50 282 HIS A N 1
ATOM 2246 C CA . HIS A 1 282 ? 24.159 -3.411 -26.678 1.00 82.50 282 HIS A CA 1
ATOM 2247 C C . HIS A 1 282 ? 23.632 -3.282 -25.239 1.00 82.50 282 HIS A C 1
ATOM 2249 O O . HIS A 1 282 ? 22.905 -2.345 -24.898 1.00 82.50 282 HIS A O 1
ATOM 2255 N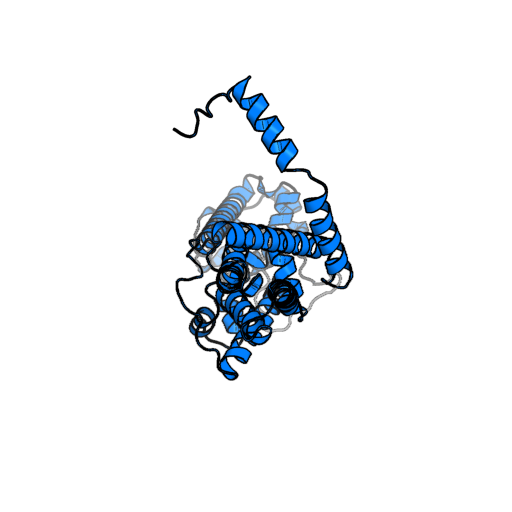 N . GLY A 1 283 ? 24.013 -4.222 -24.369 1.00 84.75 283 GLY A N 1
ATOM 2256 C CA . GLY A 1 283 ? 23.546 -4.285 -22.975 1.00 84.75 283 GLY A CA 1
ATOM 2257 C C . GLY A 1 283 ? 23.695 -2.974 -22.177 1.00 84.75 283 GLY A C 1
ATOM 2258 O O . GLY A 1 283 ? 22.720 -2.543 -21.558 1.00 84.75 283 GLY A O 1
ATOM 2259 N N . PRO A 1 284 ? 24.858 -2.289 -22.199 1.00 87.81 284 PRO A N 1
ATOM 2260 C CA . PRO A 1 284 ? 25.028 -1.016 -21.493 1.00 87.81 284 PRO A CA 1
ATOM 2261 C C . PRO A 1 284 ? 24.069 0.083 -21.968 1.00 87.81 284 PRO A C 1
ATOM 2263 O O . PRO A 1 284 ? 23.446 0.746 -21.140 1.00 87.81 284 PRO A O 1
ATOM 2266 N N . MET A 1 285 ? 23.885 0.232 -23.285 1.00 83.62 285 MET A N 1
ATOM 2267 C CA . MET A 1 285 ? 22.957 1.223 -23.846 1.00 83.62 285 MET A CA 1
ATOM 2268 C C . MET A 1 285 ? 21.504 0.893 -23.511 1.00 83.62 285 MET A C 1
ATOM 2270 O O . MET A 1 285 ? 20.761 1.781 -23.102 1.00 83.62 285 MET A O 1
ATOM 2274 N N . CYS A 1 286 ? 21.108 -0.382 -23.596 1.00 86.81 286 CYS A N 1
ATOM 2275 C CA . CYS A 1 286 ? 19.772 -0.814 -23.179 1.00 86.81 286 CYS A CA 1
ATOM 2276 C C . CYS A 1 286 ? 19.511 -0.464 -21.712 1.00 86.81 286 CYS A C 1
ATOM 2278 O O . CYS A 1 286 ? 18.430 0.019 -21.376 1.00 86.81 286 CYS A O 1
ATOM 2280 N N . ARG A 1 287 ? 20.501 -0.675 -20.833 1.00 89.38 287 ARG A N 1
ATOM 2281 C CA . ARG A 1 287 ? 20.390 -0.352 -19.404 1.00 89.38 287 ARG A CA 1
ATOM 2282 C C . ARG A 1 287 ? 20.251 1.150 -19.171 1.00 89.38 287 ARG A C 1
ATOM 2284 O O . ARG A 1 287 ? 19.408 1.536 -18.365 1.00 89.38 287 ARG A O 1
ATOM 2291 N N . LEU A 1 288 ? 21.040 1.965 -19.875 1.00 86.81 288 LEU A N 1
ATOM 2292 C CA . LEU A 1 288 ? 20.970 3.425 -19.800 1.00 86.81 288 LEU A CA 1
ATOM 2293 C C . LEU A 1 288 ? 19.594 3.938 -20.240 1.00 86.81 288 LEU A C 1
ATOM 2295 O O . LEU A 1 288 ? 18.937 4.632 -19.470 1.00 86.81 288 LEU A O 1
ATOM 2299 N N . ILE A 1 289 ? 19.131 3.540 -21.430 1.00 83.94 289 ILE A N 1
ATOM 2300 C CA . ILE A 1 289 ? 17.826 3.952 -21.975 1.00 83.94 289 ILE A CA 1
ATOM 2301 C C . ILE A 1 289 ? 16.696 3.535 -21.026 1.00 83.94 289 ILE A C 1
ATOM 2303 O O . ILE A 1 289 ? 15.855 4.352 -20.667 1.00 83.94 289 ILE A O 1
ATOM 2307 N N . SER A 1 290 ? 16.710 2.285 -20.560 1.00 88.75 290 SER A N 1
ATOM 2308 C CA . SER A 1 290 ? 15.699 1.772 -19.626 1.00 88.75 290 SER A CA 1
ATOM 2309 C C . SER A 1 290 ? 15.680 2.545 -18.307 1.00 88.75 290 SER A C 1
ATOM 2311 O O . SER A 1 290 ? 14.610 2.837 -17.783 1.00 88.75 290 SER A O 1
ATOM 2313 N N . GLY A 1 291 ? 16.858 2.885 -17.771 1.00 89.44 291 GLY A N 1
ATOM 2314 C CA . GLY A 1 291 ? 16.983 3.662 -16.538 1.00 89.44 291 GLY A CA 1
ATOM 2315 C C . GLY A 1 291 ? 16.473 5.092 -16.696 1.00 89.44 291 GLY A C 1
ATOM 2316 O O . GLY A 1 291 ? 15.745 5.571 -15.833 1.00 89.44 291 GLY A O 1
ATOM 2317 N N . ILE A 1 292 ? 16.787 5.750 -17.817 1.00 85.12 292 ILE A N 1
ATOM 2318 C CA . ILE A 1 292 ? 16.255 7.082 -18.138 1.00 85.12 292 ILE A CA 1
ATOM 2319 C C . ILE A 1 292 ? 14.724 7.034 -18.192 1.00 85.12 292 ILE A C 1
ATOM 2321 O O . ILE A 1 292 ? 14.067 7.819 -17.517 1.00 85.12 292 ILE A O 1
ATOM 2325 N N . LEU A 1 293 ? 14.150 6.071 -18.918 1.00 82.94 293 LEU A N 1
ATOM 2326 C CA . LEU A 1 293 ? 12.695 5.935 -19.050 1.00 82.94 293 LEU A CA 1
ATOM 2327 C C . LEU A 1 293 ? 12.002 5.662 -17.711 1.00 82.94 293 LEU A C 1
ATOM 2329 O O . LEU A 1 293 ? 10.955 6.246 -17.437 1.00 82.94 293 LEU A O 1
ATOM 2333 N N . ALA A 1 294 ? 12.582 4.798 -16.874 1.00 86.44 294 ALA A N 1
ATOM 2334 C CA . ALA A 1 294 ? 12.050 4.504 -15.547 1.00 86.44 294 ALA A CA 1
ATOM 2335 C C . ALA A 1 294 ? 12.094 5.742 -14.635 1.00 86.44 294 ALA A C 1
ATOM 2337 O O . ALA A 1 294 ? 11.089 6.061 -14.002 1.00 86.44 294 ALA A O 1
ATOM 2338 N N . SER A 1 295 ? 13.209 6.481 -14.625 1.00 86.62 295 SER A N 1
ATOM 2339 C CA . SER A 1 295 ? 13.351 7.727 -13.857 1.00 86.62 295 SER A CA 1
ATOM 2340 C C . SER A 1 295 ? 12.387 8.817 -14.325 1.00 86.62 295 SER A C 1
ATOM 2342 O O . SER A 1 295 ? 11.784 9.499 -13.501 1.00 86.62 295 SER A O 1
ATOM 2344 N N . MET A 1 296 ? 12.200 8.966 -15.640 1.00 80.94 296 MET A N 1
ATOM 2345 C CA . MET A 1 296 ? 11.245 9.926 -16.197 1.00 80.94 296 MET A CA 1
ATOM 2346 C C . MET A 1 296 ? 9.816 9.605 -15.762 1.00 80.94 296 MET A C 1
ATOM 2348 O O . MET A 1 296 ? 9.113 10.482 -15.266 1.00 80.94 296 MET A O 1
ATOM 2352 N N . LEU A 1 297 ? 9.393 8.345 -15.897 1.00 80.75 297 LEU A N 1
ATOM 2353 C CA . LEU A 1 297 ? 8.070 7.911 -15.444 1.00 80.75 297 LEU A CA 1
ATOM 2354 C C . LEU A 1 297 ? 7.879 8.101 -13.943 1.00 80.75 297 LEU A C 1
ATOM 2356 O O . LEU A 1 297 ? 6.796 8.487 -13.510 1.00 80.75 297 LEU A O 1
ATOM 2360 N N . ASP A 1 298 ? 8.909 7.821 -13.151 1.00 86.56 298 ASP A N 1
ATOM 2361 C CA . ASP A 1 298 ? 8.847 7.988 -11.708 1.00 86.56 298 ASP A CA 1
ATOM 2362 C C . ASP A 1 298 ? 8.653 9.458 -11.310 1.00 86.56 298 ASP A C 1
ATOM 2364 O O . ASP A 1 298 ? 7.734 9.770 -10.554 1.00 86.56 298 ASP A O 1
ATOM 2368 N N . MET A 1 299 ? 9.437 10.364 -11.902 1.00 83.81 299 MET A N 1
ATOM 2369 C CA . MET A 1 299 ? 9.299 11.814 -11.724 1.00 83.81 299 MET A CA 1
ATOM 2370 C C . MET A 1 299 ? 7.901 12.307 -12.116 1.00 83.81 299 MET A C 1
ATOM 2372 O O . MET A 1 299 ? 7.286 13.090 -11.394 1.00 83.81 299 MET A O 1
ATOM 2376 N N . ILE A 1 300 ? 7.381 11.834 -13.248 1.00 78.69 300 ILE A N 1
ATOM 2377 C CA . ILE A 1 300 ? 6.063 12.228 -13.754 1.00 78.69 300 ILE A CA 1
ATOM 2378 C C . ILE A 1 300 ? 4.952 11.752 -12.827 1.00 78.69 300 ILE A C 1
ATOM 2380 O O . ILE A 1 300 ? 4.074 12.534 -12.469 1.00 78.69 300 ILE A O 1
ATOM 2384 N N . ASN A 1 301 ? 4.986 10.483 -12.417 1.00 83.06 301 ASN A N 1
ATOM 2385 C CA . ASN A 1 301 ? 3.992 9.938 -11.500 1.00 83.06 301 ASN A CA 1
ATOM 2386 C C . ASN A 1 301 ? 4.038 10.643 -10.140 1.00 83.06 301 ASN A C 1
ATOM 2388 O O . ASN A 1 301 ? 2.992 10.857 -9.531 1.00 83.06 301 ASN A O 1
ATOM 2392 N N . GLU A 1 302 ? 5.225 11.038 -9.679 1.00 85.56 302 GLU A N 1
ATOM 2393 C CA . GLU A 1 302 ? 5.379 11.833 -8.466 1.00 85.56 302 GLU A CA 1
ATOM 2394 C C . GLU A 1 302 ? 4.753 13.222 -8.610 1.00 85.56 302 GLU A C 1
ATOM 2396 O O . GLU A 1 302 ? 3.913 13.602 -7.791 1.00 85.56 302 GLU A O 1
ATOM 2401 N N . ALA A 1 303 ? 5.093 13.954 -9.672 1.00 81.19 303 ALA A N 1
ATOM 2402 C CA . ALA A 1 303 ? 4.546 15.283 -9.928 1.00 81.19 303 ALA A CA 1
ATOM 2403 C C . ALA A 1 303 ? 3.019 15.247 -10.107 1.00 81.19 303 ALA A C 1
ATOM 2405 O O . ALA A 1 303 ? 2.294 16.090 -9.573 1.00 81.19 303 ALA A O 1
ATOM 2406 N N . TRP A 1 304 ? 2.520 14.230 -10.809 1.00 82.12 304 TRP A N 1
ATOM 2407 C CA . TRP A 1 304 ? 1.100 13.944 -10.964 1.00 82.12 304 TRP A CA 1
ATOM 2408 C C . TRP A 1 304 ? 0.414 13.671 -9.615 1.00 82.12 304 TRP A C 1
ATOM 2410 O O . TRP A 1 304 ? -0.617 14.275 -9.300 1.00 82.12 304 TRP A O 1
ATOM 2420 N N . ALA A 1 305 ? 0.995 12.793 -8.793 1.00 82.50 305 ALA A N 1
ATOM 2421 C CA . ALA A 1 305 ? 0.443 12.429 -7.493 1.00 82.50 305 ALA A CA 1
ATOM 2422 C C . ALA A 1 305 ? 0.376 13.623 -6.528 1.00 82.50 305 ALA A C 1
ATOM 2424 O O . ALA A 1 305 ? -0.591 13.735 -5.772 1.00 82.50 305 ALA A O 1
ATOM 2425 N N . GLN A 1 306 ? 1.363 14.522 -6.579 1.00 82.44 306 GLN A N 1
ATOM 2426 C CA . GLN A 1 306 ? 1.398 15.746 -5.774 1.00 82.44 306 GLN A CA 1
ATOM 2427 C C . GLN A 1 306 ? 0.356 16.779 -6.227 1.00 82.44 306 GLN A C 1
ATOM 2429 O O . GLN A 1 306 ? -0.280 17.412 -5.385 1.00 82.44 306 GLN A O 1
ATOM 2434 N N . ARG A 1 307 ? 0.145 16.932 -7.542 1.00 80.38 307 ARG A N 1
ATOM 2435 C CA . ARG A 1 307 ? -0.835 17.875 -8.114 1.00 80.38 307 ARG A CA 1
ATOM 2436 C C . ARG A 1 307 ? -2.285 17.398 -7.991 1.00 80.38 307 ARG A C 1
ATOM 2438 O O . ARG A 1 307 ? -3.204 18.204 -8.082 1.00 80.38 307 ARG A O 1
ATOM 2445 N N . GLY A 1 308 ? -2.505 16.094 -7.804 1.00 70.50 308 GLY A N 1
ATOM 2446 C CA . GLY A 1 308 ? -3.849 15.508 -7.753 1.00 70.50 308 GLY A CA 1
ATOM 2447 C C . GLY A 1 308 ? -4.579 15.499 -9.103 1.00 70.50 308 GLY A C 1
ATOM 2448 O O . GLY A 1 308 ? -5.780 15.237 -9.127 1.00 70.50 308 GLY A O 1
ATOM 2449 N N . ALA A 1 309 ? -3.867 15.762 -10.204 1.00 64.56 309 ALA A N 1
ATOM 2450 C CA . ALA A 1 309 ? -4.395 15.751 -11.568 1.00 64.56 309 ALA A CA 1
ATOM 2451 C C . ALA A 1 309 ? -4.669 14.308 -12.051 1.00 64.56 309 ALA A C 1
ATOM 2453 O O . ALA A 1 309 ? -4.676 13.369 -11.253 1.00 64.56 309 ALA A O 1
ATOM 2454 N N . VAL A 1 310 ? -4.899 14.086 -13.345 1.00 62.12 310 VAL A N 1
ATOM 2455 C CA . VAL A 1 310 ? -4.826 12.771 -14.026 1.00 62.12 310 VAL A CA 1
ATOM 2456 C C . VAL A 1 310 ? -3.632 12.852 -14.986 1.00 62.12 310 VAL A C 1
ATOM 2458 O O . VAL A 1 310 ? -3.360 13.951 -15.453 1.00 62.12 310 VAL A O 1
ATOM 2461 N N . PRO A 1 311 ? -2.886 11.770 -15.281 1.00 61.25 311 PRO A N 1
ATOM 2462 C CA . PRO A 1 311 ? -1.878 11.851 -16.325 1.00 61.25 311 PRO A CA 1
ATOM 2463 C C . PRO A 1 311 ? -2.622 11.959 -17.664 1.00 61.25 311 PRO A C 1
ATOM 2465 O O . PRO A 1 311 ? -3.196 10.975 -18.134 1.00 61.25 311 PRO A O 1
ATOM 2468 N N . ASP A 1 312 ? -2.702 13.169 -18.210 1.00 64.19 312 ASP A N 1
ATOM 2469 C CA . ASP A 1 312 ? -3.405 13.519 -19.447 1.00 64.19 312 ASP A CA 1
ATOM 2470 C C . ASP A 1 312 ? -2.429 14.152 -20.464 1.00 64.19 312 ASP A C 1
ATOM 2472 O O . ASP A 1 312 ? -1.254 13.780 -20.504 1.00 64.19 312 ASP A O 1
ATOM 2476 N N . GLU A 1 313 ? -2.888 15.065 -21.326 1.00 57.19 313 GLU A N 1
ATOM 2477 C CA . GLU A 1 313 ? -2.033 15.771 -22.293 1.00 57.19 313 GLU A CA 1
ATOM 2478 C C . GLU A 1 313 ? -0.881 16.554 -21.629 1.00 57.19 313 GLU A C 1
ATOM 2480 O O . GLU A 1 313 ? 0.201 16.670 -22.222 1.00 57.19 313 GLU A O 1
ATOM 2485 N N . GLU A 1 314 ? -1.039 17.013 -20.380 1.00 60.75 314 GLU A N 1
ATOM 2486 C CA . GLU A 1 314 ? 0.050 17.655 -19.627 1.00 60.75 314 GLU A CA 1
ATOM 2487 C C . GLU A 1 314 ? 1.199 16.677 -19.355 1.00 60.75 314 GLU A C 1
ATOM 2489 O O . GLU A 1 314 ? 2.363 17.066 -19.372 1.00 60.75 314 GLU A O 1
ATOM 2494 N N . MET A 1 315 ? 0.904 15.382 -19.202 1.00 63.78 315 MET A N 1
ATOM 2495 C CA . MET A 1 315 ? 1.922 14.355 -18.980 1.00 63.78 315 MET A CA 1
ATOM 2496 C C . MET A 1 315 ? 2.847 14.192 -20.192 1.00 63.78 315 MET A C 1
ATOM 2498 O O . MET A 1 315 ? 4.058 14.046 -20.038 1.00 63.78 315 MET A O 1
ATOM 2502 N N . LEU A 1 316 ? 2.286 14.221 -21.406 1.00 63.69 316 LEU A N 1
ATOM 2503 C CA . LEU A 1 316 ? 3.074 14.172 -22.642 1.00 63.69 316 LEU A CA 1
ATOM 2504 C C . LEU A 1 316 ? 3.947 15.425 -22.787 1.00 63.69 316 LEU A C 1
ATOM 2506 O O . LEU A 1 316 ? 5.080 15.330 -23.257 1.00 63.69 316 LEU A O 1
ATOM 2510 N N . THR A 1 317 ? 3.443 16.570 -22.327 1.00 67.75 317 THR A N 1
ATOM 2511 C CA . THR A 1 317 ? 4.185 17.836 -22.298 1.00 67.75 317 THR A CA 1
ATOM 2512 C C . THR A 1 317 ? 5.342 17.783 -21.292 1.00 67.75 317 THR A C 1
ATOM 2514 O O . THR A 1 317 ? 6.479 18.087 -21.656 1.00 67.75 317 THR A O 1
ATOM 2517 N N . ASP A 1 318 ? 5.094 17.312 -20.065 1.00 67.88 318 ASP A N 1
ATOM 2518 C CA . ASP A 1 318 ? 6.117 17.105 -19.027 1.00 67.88 318 ASP A CA 1
ATOM 2519 C C . ASP A 1 318 ? 7.200 16.112 -19.509 1.00 67.88 318 ASP A C 1
ATOM 2521 O O . ASP A 1 318 ? 8.397 16.328 -19.303 1.00 67.88 318 ASP A O 1
ATOM 2525 N N . MET A 1 319 ? 6.800 15.048 -20.221 1.00 65.56 319 MET A N 1
ATOM 2526 C CA . MET A 1 319 ? 7.725 14.099 -20.861 1.00 65.56 319 MET A CA 1
ATOM 2527 C C . MET A 1 319 ? 8.601 14.769 -21.915 1.00 65.56 319 MET A C 1
ATOM 2529 O O . MET A 1 319 ? 9.815 14.563 -21.921 1.00 65.56 319 MET A O 1
ATOM 2533 N N . GLN A 1 320 ? 8.001 15.552 -22.814 1.00 68.38 320 GLN A N 1
ATOM 2534 C CA . GLN A 1 320 ? 8.735 16.259 -23.862 1.00 68.38 320 GLN A CA 1
ATOM 2535 C C . GLN A 1 320 ? 9.747 17.242 -23.271 1.00 68.38 320 GLN A C 1
ATOM 2537 O O . GLN A 1 320 ? 10.890 17.274 -23.720 1.00 68.38 320 GLN A O 1
ATOM 2542 N N . GLN A 1 321 ? 9.366 17.992 -22.235 1.00 69.25 321 GLN A N 1
ATOM 2543 C CA . GLN A 1 321 ? 10.282 18.896 -21.536 1.00 69.25 321 GLN A CA 1
ATOM 2544 C C . GLN A 1 321 ? 11.448 18.139 -20.892 1.00 69.25 321 GLN A C 1
ATOM 2546 O O . GLN A 1 321 ? 12.602 18.533 -21.058 1.00 69.25 321 GLN A O 1
ATOM 2551 N N . ALA A 1 322 ? 11.169 17.018 -20.222 1.00 68.00 322 ALA A N 1
ATOM 2552 C CA . ALA A 1 322 ? 12.201 16.186 -19.609 1.00 68.00 322 ALA A CA 1
ATOM 2553 C C . ALA A 1 322 ? 13.172 15.584 -20.642 1.00 68.00 322 ALA A C 1
ATOM 2555 O O . ALA A 1 322 ? 14.378 15.559 -20.402 1.00 68.00 322 ALA A O 1
ATOM 2556 N N . PHE A 1 323 ? 12.676 15.145 -21.805 1.00 68.25 323 PHE A N 1
ATOM 2557 C CA . PHE A 1 323 ? 13.528 14.670 -22.901 1.00 68.25 323 PHE A CA 1
ATOM 2558 C C . PHE A 1 323 ? 14.399 15.785 -23.488 1.00 68.25 323 PHE A C 1
ATOM 2560 O O . PHE A 1 323 ? 15.592 15.570 -23.700 1.00 68.25 323 PHE A O 1
ATOM 2567 N N . SER A 1 324 ? 13.830 16.970 -23.722 1.00 68.94 324 SER A N 1
ATOM 2568 C CA . SER A 1 324 ? 14.574 18.121 -24.247 1.00 68.94 324 SER A CA 1
ATOM 2569 C C . SER A 1 324 ? 15.692 18.555 -23.298 1.00 68.94 324 SER A C 1
ATOM 2571 O O . SER A 1 324 ? 16.820 18.751 -23.743 1.00 68.94 324 SER A O 1
ATOM 2573 N N . ALA A 1 325 ? 15.430 18.589 -21.987 1.00 67.69 325 ALA A N 1
ATOM 2574 C CA . ALA A 1 325 ? 16.426 18.950 -20.976 1.00 67.69 325 ALA A CA 1
ATOM 2575 C C . ALA A 1 325 ? 17.649 18.007 -20.954 1.00 67.69 325 ALA A C 1
ATOM 2577 O O . ALA A 1 325 ? 18.763 18.446 -20.671 1.00 67.69 325 ALA A O 1
ATOM 2578 N N . ILE A 1 326 ? 17.476 16.720 -21.291 1.00 67.00 326 ILE A N 1
ATOM 2579 C CA . ILE A 1 326 ? 18.597 15.767 -21.413 1.00 67.00 326 ILE A CA 1
ATOM 2580 C C . ILE A 1 326 ? 19.506 16.135 -22.597 1.00 67.00 326 ILE A C 1
ATOM 2582 O O . ILE A 1 326 ? 20.717 15.941 -22.518 1.00 67.00 326 ILE A O 1
ATOM 2586 N N . GLY A 1 327 ? 18.940 16.672 -23.682 1.00 64.56 327 GLY A N 1
ATOM 2587 C CA . GLY A 1 327 ? 19.685 17.085 -24.874 1.00 64.56 327 GLY A CA 1
ATOM 2588 C C . GLY A 1 327 ? 20.415 18.427 -24.743 1.00 64.56 327 GLY A C 1
ATOM 2589 O O . GLY A 1 327 ? 21.333 18.684 -25.516 1.00 64.56 327 GLY A O 1
ATOM 2590 N N . GLU A 1 328 ? 20.039 19.273 -23.778 1.00 70.06 328 GLU A N 1
ATOM 2591 C CA . GLU A 1 328 ? 20.647 20.598 -23.560 1.00 70.06 328 GLU A CA 1
ATOM 2592 C C . GLU A 1 328 ? 21.996 20.542 -22.826 1.00 70.06 328 GLU A C 1
ATOM 2594 O O . GLU A 1 328 ? 22.810 21.462 -22.937 1.00 70.06 328 GLU A O 1
ATOM 2599 N N . VAL A 1 329 ? 22.262 19.464 -22.082 1.00 68.25 329 VAL A N 1
ATOM 2600 C CA . VAL A 1 329 ? 23.515 19.291 -21.340 1.00 68.25 329 VAL A CA 1
ATOM 2601 C C . VAL A 1 329 ? 24.535 18.559 -22.211 1.00 68.25 329 VAL A C 1
ATOM 2603 O O . VAL A 1 329 ? 24.408 17.359 -22.452 1.00 68.25 329 VAL A O 1
ATOM 2606 N N . ASP A 1 330 ? 25.604 19.251 -22.624 1.00 75.81 330 ASP A N 1
ATOM 2607 C CA . ASP A 1 330 ? 26.750 18.620 -23.295 1.00 75.81 330 ASP A CA 1
ATOM 2608 C C . ASP A 1 330 ? 27.575 17.794 -22.292 1.00 75.81 330 ASP A C 1
ATOM 2610 O O . ASP A 1 330 ? 28.609 18.214 -21.762 1.00 75.81 330 ASP A O 1
ATOM 2614 N N . LEU A 1 331 ? 27.080 16.591 -21.997 1.00 74.44 331 LEU A N 1
ATOM 2615 C CA . LEU A 1 331 ? 27.717 15.655 -21.075 1.00 74.44 331 LEU A CA 1
ATOM 2616 C C . LEU A 1 331 ? 29.127 15.263 -21.533 1.00 74.44 331 LEU A C 1
ATOM 2618 O O . LEU A 1 331 ? 29.972 14.986 -20.685 1.00 74.44 331 LEU A O 1
ATOM 2622 N N . ALA A 1 332 ? 29.408 15.269 -22.840 1.00 72.56 332 ALA A N 1
ATOM 2623 C CA . ALA A 1 332 ? 30.744 14.981 -23.350 1.00 72.56 332 ALA A CA 1
ATOM 2624 C C . ALA A 1 332 ? 31.724 16.094 -22.956 1.00 72.56 332 ALA A C 1
ATOM 2626 O O . ALA A 1 332 ? 32.797 15.807 -22.421 1.00 72.56 332 ALA A O 1
ATOM 2627 N N . HIS A 1 333 ? 31.324 17.357 -23.126 1.00 75.12 333 HIS A N 1
ATOM 2628 C CA . HIS A 1 333 ? 32.111 18.503 -22.677 1.00 75.12 333 HIS A CA 1
ATOM 2629 C C . HIS A 1 333 ? 32.310 18.518 -21.153 1.00 75.12 333 HIS A C 1
ATOM 2631 O O . HIS A 1 333 ? 33.421 18.760 -20.673 1.00 75.12 333 HIS A O 1
ATOM 2637 N N . VAL A 1 334 ? 31.260 18.218 -20.380 1.00 77.44 334 VAL A N 1
ATOM 2638 C CA . VAL A 1 334 ? 31.340 18.144 -18.910 1.00 77.44 334 VAL A CA 1
ATOM 2639 C C . VAL A 1 334 ? 32.293 17.035 -18.457 1.00 77.44 334 VAL A C 1
ATOM 2641 O O . VAL A 1 334 ? 33.113 17.268 -17.569 1.00 77.44 334 VAL A O 1
ATOM 2644 N N . LEU A 1 335 ? 32.232 15.850 -19.072 1.00 76.19 335 LEU A N 1
ATOM 2645 C CA . LEU A 1 335 ? 33.123 14.732 -18.750 1.00 76.19 335 LEU A CA 1
ATOM 2646 C C . LEU A 1 335 ? 34.579 15.040 -19.110 1.00 76.19 335 LEU A C 1
ATOM 2648 O O . LEU A 1 335 ? 35.469 14.782 -18.301 1.00 76.19 335 LEU A O 1
ATOM 2652 N N . ASP A 1 336 ? 34.827 15.636 -20.277 1.00 78.44 336 ASP A N 1
ATOM 2653 C CA . ASP A 1 336 ? 36.172 16.048 -20.699 1.00 78.44 336 ASP A CA 1
ATOM 2654 C C . ASP A 1 336 ? 36.760 17.095 -19.734 1.00 78.44 336 ASP A C 1
ATOM 2656 O O . ASP A 1 336 ? 37.917 17.011 -19.315 1.00 78.44 336 ASP A O 1
ATOM 2660 N N . LYS A 1 337 ? 35.935 18.049 -19.285 1.00 81.06 337 LYS A N 1
ATOM 2661 C CA . LYS A 1 337 ? 36.315 19.006 -18.237 1.00 81.06 337 LYS A CA 1
ATOM 2662 C C . LYS A 1 337 ? 36.613 18.313 -16.900 1.00 81.06 337 LYS A C 1
ATOM 2664 O O . LYS A 1 337 ? 37.660 18.579 -16.313 1.00 81.06 337 LYS A O 1
ATOM 2669 N N . ALA A 1 338 ? 35.749 17.405 -16.449 1.00 73.69 338 ALA A N 1
ATOM 2670 C CA . ALA A 1 338 ? 35.918 16.691 -15.182 1.00 73.69 338 ALA A CA 1
ATOM 2671 C C . ALA A 1 338 ? 37.180 15.809 -15.165 1.00 73.69 338 ALA A C 1
ATOM 2673 O O . ALA A 1 338 ? 37.892 15.767 -14.162 1.00 73.69 338 ALA A O 1
ATOM 2674 N N . LEU A 1 339 ? 37.500 15.141 -16.279 1.00 78.50 339 LEU A N 1
ATOM 2675 C CA . LEU A 1 339 ? 38.724 14.346 -16.421 1.00 78.50 339 LEU A CA 1
ATOM 2676 C C . LEU A 1 339 ? 39.981 15.222 -16.341 1.00 78.50 339 LEU A C 1
ATOM 2678 O O . LEU A 1 339 ? 40.944 14.850 -15.664 1.00 78.50 339 LEU A O 1
ATOM 2682 N N . ARG A 1 340 ? 39.961 16.403 -16.975 1.00 81.56 340 ARG A N 1
ATOM 2683 C CA . ARG A 1 340 ? 41.052 17.385 -16.864 1.00 81.56 340 ARG A CA 1
ATOM 2684 C C . ARG A 1 340 ? 41.232 17.879 -15.427 1.00 81.56 340 ARG A C 1
ATOM 2686 O O . ARG A 1 340 ? 42.358 17.926 -14.942 1.00 81.56 340 ARG A O 1
ATOM 2693 N N . GLU A 1 341 ? 40.146 18.198 -14.729 1.00 78.88 341 GLU A N 1
ATOM 2694 C CA . GLU A 1 341 ? 40.194 18.650 -13.330 1.00 78.88 341 GLU A CA 1
ATOM 2695 C C . GLU A 1 341 ? 40.672 17.549 -12.367 1.00 78.88 341 GLU A C 1
ATOM 2697 O O . GLU A 1 341 ? 41.471 17.826 -11.469 1.00 78.88 341 GLU A O 1
ATOM 2702 N N . HIS A 1 342 ? 40.259 16.295 -12.584 1.00 74.12 342 HIS A N 1
ATOM 2703 C CA . HIS A 1 342 ? 40.704 15.134 -11.803 1.00 74.12 342 HIS A CA 1
ATOM 2704 C C . HIS A 1 342 ? 42.214 14.889 -11.925 1.00 74.12 342 HIS A C 1
ATOM 2706 O O . HIS A 1 342 ? 42.870 14.573 -10.933 1.00 74.12 342 HIS A O 1
ATOM 2712 N N . ALA A 1 343 ? 42.776 15.066 -13.126 1.00 77.38 343 ALA A N 1
ATOM 2713 C CA . ALA A 1 343 ? 44.214 14.940 -13.357 1.00 77.38 343 ALA A CA 1
ATOM 2714 C C . ALA A 1 343 ? 45.028 16.029 -12.633 1.00 77.38 343 ALA A C 1
ATOM 2716 O O . ALA A 1 343 ? 46.163 15.781 -12.229 1.00 77.38 343 ALA A O 1
ATOM 2717 N N . LEU A 1 344 ? 44.449 17.222 -12.455 1.00 80.56 344 LEU A N 1
ATOM 2718 C CA . LEU A 1 344 ? 45.082 18.347 -11.759 1.00 80.56 344 LEU A CA 1
ATOM 2719 C C . LEU A 1 344 ? 44.915 18.269 -10.235 1.00 80.56 344 LEU A C 1
ATOM 2721 O O . LEU A 1 344 ? 45.794 18.698 -9.490 1.00 80.56 344 LEU A O 1
ATOM 2725 N N . THR A 1 345 ? 43.794 17.717 -9.772 1.00 79.69 345 THR A N 1
ATOM 2726 C CA . THR A 1 345 ? 43.413 17.672 -8.356 1.00 79.69 345 THR A CA 1
ATOM 2727 C C . THR A 1 345 ? 42.686 16.357 -8.068 1.00 79.69 345 THR A C 1
ATOM 2729 O O . THR A 1 345 ? 41.457 16.291 -8.167 1.00 79.69 345 THR A O 1
ATOM 2732 N N . PRO A 1 346 ? 43.418 15.281 -7.723 1.00 73.50 346 PRO A N 1
ATOM 2733 C CA . PRO A 1 346 ? 42.793 14.003 -7.426 1.00 73.50 346 PRO A CA 1
ATOM 2734 C C . PRO A 1 346 ? 41.927 14.110 -6.156 1.00 73.50 346 PRO A C 1
ATOM 2736 O O . PRO A 1 346 ? 42.316 14.770 -5.188 1.00 73.50 346 PRO A O 1
ATOM 2739 N N . PRO A 1 347 ? 40.745 13.470 -6.130 1.00 73.56 347 PRO A N 1
ATOM 2740 C CA . PRO A 1 347 ? 39.803 13.568 -5.032 1.00 73.56 347 PRO A CA 1
ATOM 2741 C C . PRO A 1 347 ? 40.358 12.893 -3.782 1.00 73.56 347 PRO A C 1
ATOM 2743 O O . PRO A 1 347 ? 40.955 11.815 -3.833 1.00 73.56 347 PRO A O 1
ATOM 2746 N N . THR A 1 348 ? 40.096 13.509 -2.632 1.00 79.25 348 THR A N 1
ATOM 2747 C CA . THR A 1 348 ? 40.400 12.912 -1.334 1.00 79.25 348 THR A CA 1
ATOM 2748 C C . THR A 1 348 ? 39.598 11.616 -1.169 1.00 79.25 348 THR A C 1
ATOM 2750 O O . THR A 1 348 ? 38.371 11.647 -1.301 1.00 79.25 348 THR A O 1
ATOM 2753 N N . PRO A 1 349 ? 40.240 10.480 -0.840 1.00 74.94 349 PRO A N 1
ATOM 2754 C CA . PRO A 1 349 ? 39.534 9.224 -0.633 1.00 74.94 349 PRO A CA 1
ATOM 2755 C C . PRO A 1 349 ? 38.468 9.358 0.457 1.00 74.94 349 PRO A C 1
ATOM 2757 O O . PRO A 1 349 ? 38.745 9.850 1.557 1.00 74.94 349 PRO A O 1
ATOM 2760 N N . ILE A 1 350 ? 37.254 8.875 0.182 1.00 75.38 350 ILE A N 1
ATOM 2761 C CA . ILE A 1 350 ? 36.194 8.806 1.189 1.00 75.38 350 ILE A CA 1
ATOM 2762 C C . ILE A 1 350 ? 36.554 7.686 2.176 1.00 75.38 350 ILE A C 1
ATOM 2764 O O . ILE A 1 350 ? 36.263 6.516 1.952 1.00 75.38 350 ILE A O 1
ATOM 2768 N N . ARG A 1 351 ? 37.192 8.050 3.295 1.00 72.56 351 ARG A N 1
ATOM 2769 C CA . ARG A 1 351 ? 37.739 7.107 4.295 1.00 72.56 351 ARG A CA 1
ATOM 2770 C C . ARG A 1 351 ? 36.698 6.255 5.047 1.00 72.56 351 ARG A C 1
ATOM 2772 O O . ARG A 1 351 ? 37.097 5.394 5.812 1.00 72.56 351 ARG A O 1
ATOM 2779 N N . LYS A 1 352 ? 35.392 6.503 4.879 1.00 62.38 352 LYS A N 1
ATOM 2780 C CA . LYS A 1 352 ? 34.300 5.836 5.627 1.00 62.38 352 LYS A CA 1
ATOM 2781 C C . LYS A 1 352 ? 33.710 4.583 4.950 1.00 62.38 352 LYS A C 1
ATOM 2783 O O . LYS A 1 352 ? 32.740 4.044 5.470 1.00 62.38 352 LYS A O 1
ATOM 2788 N N . PHE A 1 353 ? 34.247 4.149 3.807 1.00 49.53 353 PHE A N 1
ATOM 2789 C CA . PHE A 1 353 ? 33.764 2.974 3.056 1.00 49.53 353 PHE A CA 1
ATOM 2790 C C . PHE A 1 353 ? 34.782 1.818 2.966 1.00 49.53 353 PHE A C 1
ATOM 2792 O O . PHE A 1 353 ? 34.555 0.870 2.216 1.00 49.53 353 PHE A O 1
ATOM 2799 N N . LEU A 1 354 ? 35.881 1.893 3.723 1.00 45.53 354 LEU A N 1
ATOM 2800 C CA . LEU A 1 354 ? 36.806 0.788 4.003 1.00 45.53 354 LEU A CA 1
ATOM 2801 C C . LEU A 1 354 ? 36.628 0.385 5.466 1.00 45.53 354 LEU A C 1
ATOM 2803 O O . LEU A 1 354 ? 36.691 -0.831 5.742 1.00 45.53 354 LEU A O 1
#

Secondary structure (DSSP, 8-state):
---HHHHHHHGGGSPPPS--TT---PPPTTPPPPPPPHHHHHHHHHHHHHH---GGGS-HHHH--HHHHHHHHHHHHHTTHHHHHHHTTGGGSGGGHHHHHHHHHHHHHHHHHHHHHHHHHS-----GGGSPPP---HHHHHHHHHHHHHHHHHHHHTTTTTTTHHHH--HHHHHHHTTS-HHHHHHH-SSHHHHHT--HHHHHHHHHHHHHHH--SS--HHHHHHHHHHHHHHTTSSHHHHHHHHHHHH-TTSHHHHHHHHHHHHHHHHHHHTTSTTTTT-HHHHHHHHHHHHHHHHHHHHHHHHHT--SSHHHHHHHHHHHHHHHHS-HHHHHHHHHHHHHHSPPPP-TT--

Radius of gyration: 31.19 Å; chains: 1; bounding box: 89×38×84 Å

Organism: NCBI:txid1329909

pLDDT: mean 80.9, std 12.7, range [40.81, 97.88]

InterPro domains:
  IPR001647 DNA-binding HTH domain, TetR-type [PF00440] (147-194)
  IPR001647 DNA-binding HTH domain, TetR-type [PS50977] (141-207)
  IPR009057 Homedomain-like superfamily [SSF46689] (135-223)
  IPR023772 DNA-binding HTH domain, TetR-type, conserved site [PS01081] (165-196)
  IPR025161 Insertion element IS402-like domain [PF13340] (4-85)
  IPR050109 HTH-type, TetR-like transcriptional regulator [PTHR30055] (137-312)

Foldseek 3Di:
DDDPVLCVVLVVLADDPPDDPPDDDDDDPPDDDDDDDPVQLVLQVLVCLVPVDDLQPRPCVRNNGSVSSVVRVVVSVVSCSVVVCVVVVNCPPPSNVSVVVVVVVVVVVVVVVLVVLLVVLPDPPPQLPPDQQPPQDPVNVVLLVLLLVLLVVQLVVCVHQVNCSVSPDALCSSCVSSVHHSVSSCSQAVGSLCSQANPLNVLLVQLLVQLCVQDPDADPVVSSLVSNVVSVLVQQPDPSSLNNLLCCLPPPSNVVVLVSSLVSSLVSSLVVQCRYPPNVVVNVVSSVVSNLSSVLVSVLSNVCSVVVHRCDVVVVVSSVVSVVVVVVDPVVVVVVVVVVVCVVPPDDDPPPPD

Sequence (354 aa):
MISATLWKEIEPLLPRNGRAADRVYKRAEGGGRKRNDDRLMFTAVLEKFATGQAWRDLTGDVYGSGSAVHARFRQWEKAGLIEALEHQGLLDHPELRPLCDAVAIRRASDMQAAKKRRESAQFPLLPIASAEPLPITARGRRIRLEIIAAAQRLFHRNGGEQGGGFETTTAEAIAAEAGVSTRTFFRYFQSKMDVIYLDLSYGLRDLGMELDRRLPHDKPVEQVLIAWFTSTLAMTHSEINRDRMRRAYSSPNFLARRGLFIMESQSIIFERLSRQQPYSGHGPMCRLISGILASMLDMINEAWAQRGAVPDEEMLTDMQQAFSAIGEVDLAHVLDKALREHALTPPTPIRKFL